Protein AF-A0A1Z9ARA5-F1 (afdb_monomer)

Solvent-accessible surface area (backbone atoms only — not comparable to full-atom values): 10607 Å² total; per-residue (Å²): 137,85,87,75,71,70,72,59,59,61,62,62,62,69,69,66,69,60,85,71,74,52,66,69,61,35,54,53,23,32,56,50,47,25,67,67,42,88,47,67,68,59,21,52,49,42,49,54,54,45,56,59,23,49,56,46,32,50,52,40,58,76,70,60,46,58,68,56,52,36,54,28,47,59,75,30,60,84,46,83,53,63,34,58,22,35,35,51,24,36,43,46,41,20,56,48,50,54,52,25,77,74,37,96,61,37,75,63,60,51,48,69,78,45,51,75,69,28,48,66,49,52,56,75,74,33,58,90,50,70,70,57,27,52,53,43,51,51,50,55,52,49,22,46,51,54,44,50,54,49,53,62,58,44,58,77,69,66,53,64,69,54,54,56,36,45,56,62,60,53,48,101,60,67,65,54,72,58,63,45,77,47,46,47,57,64,53,72,91

Foldseek 3Di:
DDPDDPPVVVVVVLVPPLVDDDLVLLLVLQLVVLVPPPDPVSSVVSVVVVVQLSVQLVVCVVVVVSVQLSLLLVVLVPPPDPSVSSNSSSVSSNVLVVQQVLFPHSVLSVVVSCLVLLLVVQQVVFDPPPVRSVVSSVVQVVLSVVLVVVRVVCRVVVPVLLVVQLVPQCPPDDNSNHRSNCSCVSSPD

Nearest PDB structures (foldseek):
  2jps-assembly1_A  TM=3.067E-01  e=7.510E+00  Saccharomyces cerevisiae

pLDDT: mean 81.52, std 16.08, range [29.03, 96.88]

Secondary structure (DSSP, 8-state):
-----SHHHHHHHSSTTSTT--HHHHHHHHHHHHHT-SSHHHHHHHHHHHHHHHHHHHHHHHTT-HHHHHHHHHHTTT--SHHHHHHHHHHHHHHHHHHHHTSSSHHHHHHHHTHHHHHHHHHHHS-SSHHHHHHHHHHHHHHHHHHHHHHHHHHTTT-HHHHHHHHHHT-SS-GGG--GGGHHHHHT-

Sequence (189 aa):
MKLFSFAALFFLSFLAHAEKIDYSAVKESVIQHCKDEPNDTLRMSCLVDSAFYLKKFESAFGAGEKQLITICANLTSSLIKQKTRMFHLMRCVAEQRVLEDAHPHPKYARIMLRKSEFRPYWVSQCSNDKRKLSDCLKSRESALLSFWQFYVSLTKNNDDNIFRRMDNCFGQGDIRKVDFHYIKACVGY

Mean predicted aligned error: 9.54 Å

Radius of gyration: 19.55 Å; Cα contacts (8 Å, |Δi|>4): 140; chains: 1; bounding box: 61×48×46 Å

Structure (mmCIF, N/CA/C/O backbone):
data_AF-A0A1Z9ARA5-F1
#
_entry.id   AF-A0A1Z9ARA5-F1
#
loop_
_atom_site.group_PDB
_atom_site.id
_atom_site.type_symbol
_atom_site.label_atom_id
_atom_site.label_alt_id
_atom_site.label_comp_id
_atom_site.label_asym_id
_atom_site.label_entity_id
_atom_site.label_seq_id
_atom_site.pdbx_PDB_ins_code
_atom_site.Cartn_x
_atom_site.Cartn_y
_atom_site.Cartn_z
_atom_site.occupancy
_atom_site.B_iso_or_equiv
_atom_site.auth_seq_id
_atom_site.auth_comp_id
_atom_site.auth_asym_id
_atom_site.auth_atom_id
_atom_site.pdbx_PDB_model_num
ATOM 1 N N . MET A 1 1 ? -39.603 17.612 10.791 1.00 33.94 1 MET A N 1
ATOM 2 C CA . MET A 1 1 ? -38.141 17.844 10.720 1.00 33.94 1 MET A CA 1
ATOM 3 C C . MET A 1 1 ? -37.491 16.660 10.020 1.00 33.94 1 MET A C 1
ATOM 5 O O . MET A 1 1 ? -37.540 15.561 10.553 1.00 33.94 1 MET A O 1
ATOM 9 N N . LYS A 1 2 ? -36.968 16.849 8.802 1.00 32.19 2 LYS A N 1
ATOM 10 C CA . LYS A 1 2 ? -36.245 15.809 8.054 1.00 32.19 2 LYS A CA 1
ATOM 11 C C . LYS A 1 2 ? -34.750 15.952 8.356 1.00 32.19 2 LYS A C 1
ATOM 13 O O . LYS A 1 2 ? -34.120 16.889 7.879 1.00 32.19 2 LYS A O 1
ATOM 18 N N . LEU A 1 3 ? -34.203 15.053 9.173 1.00 34.09 3 LEU A N 1
ATOM 19 C CA . LEU A 1 3 ? -32.761 14.914 9.393 1.00 34.09 3 LEU A CA 1
ATOM 20 C C . LEU A 1 3 ? -32.167 14.175 8.186 1.00 34.09 3 LEU A C 1
ATOM 22 O O . LEU A 1 3 ? -32.098 12.950 8.157 1.00 34.09 3 LEU A O 1
ATOM 26 N N . PHE A 1 4 ? -31.809 14.923 7.144 1.00 36.34 4 PHE A N 1
ATOM 27 C CA . PHE A 1 4 ? -31.119 14.372 5.983 1.00 36.34 4 PHE A CA 1
ATOM 28 C C . PHE A 1 4 ? -29.647 14.100 6.317 1.00 36.34 4 PHE A C 1
ATOM 30 O O . PHE A 1 4 ? -28.856 15.015 6.501 1.00 36.34 4 PHE A O 1
ATOM 37 N N . SER A 1 5 ? -29.303 12.815 6.396 1.00 43.16 5 SER A N 1
ATOM 38 C CA . SER A 1 5 ? -28.193 12.182 5.666 1.00 43.16 5 SER A CA 1
ATOM 39 C C . SER A 1 5 ? -26.904 13.004 5.444 1.00 43.16 5 SER A C 1
ATOM 41 O O . SER A 1 5 ? -26.450 13.167 4.315 1.00 43.16 5 SER A O 1
ATOM 43 N N . PHE A 1 6 ? -26.249 13.472 6.509 1.00 36.56 6 PHE A N 1
ATOM 44 C CA . PHE A 1 6 ? -24.891 14.040 6.402 1.00 36.56 6 PHE A CA 1
ATOM 45 C C . PHE A 1 6 ? -23.788 12.971 6.285 1.00 36.56 6 PHE A C 1
ATOM 47 O O . PHE A 1 6 ? -22.685 13.267 5.833 1.00 36.56 6 PHE A O 1
ATOM 54 N N . ALA A 1 7 ? -24.075 11.709 6.624 1.00 38.31 7 ALA A N 1
ATOM 55 C CA . ALA A 1 7 ? -23.090 10.624 6.552 1.00 38.31 7 ALA A CA 1
ATOM 56 C C . ALA A 1 7 ? -22.886 10.065 5.127 1.00 38.31 7 ALA A C 1
ATOM 58 O O . ALA A 1 7 ? -21.820 9.533 4.820 1.00 38.31 7 ALA A O 1
ATOM 59 N N . ALA A 1 8 ? -23.874 10.213 4.235 1.00 33.12 8 ALA A N 1
ATOM 60 C CA . ALA A 1 8 ? -23.794 9.705 2.862 1.00 33.12 8 ALA A CA 1
ATOM 61 C C . ALA A 1 8 ? -22.994 10.624 1.915 1.00 33.12 8 ALA A C 1
ATOM 63 O O . ALA A 1 8 ? -22.429 10.154 0.929 1.00 33.12 8 ALA A O 1
ATOM 64 N N . LEU A 1 9 ? -22.889 11.920 2.230 1.00 30.64 9 LEU A N 1
ATOM 65 C CA . LEU A 1 9 ? -22.179 12.910 1.405 1.00 30.64 9 LEU A CA 1
ATOM 66 C C . LEU A 1 9 ? -20.654 12.853 1.561 1.00 30.64 9 LEU A C 1
ATOM 68 O O . LEU A 1 9 ? -19.931 13.126 0.602 1.00 30.64 9 LEU A O 1
ATOM 72 N N . PHE A 1 10 ? -20.158 12.421 2.724 1.00 39.00 10 PHE A N 1
ATOM 73 C CA . PHE A 1 10 ? -18.735 12.125 2.886 1.00 39.00 10 PHE A CA 1
ATOM 74 C C . PHE A 1 10 ? -18.369 10.858 2.098 1.00 39.00 10 PHE A C 1
ATOM 76 O O . PHE A 1 10 ? -17.385 10.854 1.374 1.00 39.00 10 PHE A O 1
ATOM 83 N N . PHE A 1 11 ? -19.216 9.817 2.118 1.00 34.28 11 PHE A N 1
ATOM 84 C CA . PHE A 1 11 ? -18.940 8.563 1.403 1.00 34.28 11 PHE A CA 1
ATOM 85 C C . PHE A 1 11 ? -18.903 8.692 -0.132 1.00 34.28 11 PHE A C 1
ATOM 87 O O . PHE A 1 11 ? -18.097 8.028 -0.782 1.00 34.28 11 PHE A O 1
ATOM 94 N N . LEU A 1 12 ? -19.725 9.572 -0.711 1.00 29.03 12 LEU A N 1
ATOM 95 C CA . LEU A 1 12 ? -19.809 9.774 -2.166 1.00 29.03 12 LEU A CA 1
ATOM 96 C C . LEU A 1 12 ? -18.717 10.687 -2.745 1.00 29.03 12 LEU A C 1
ATOM 98 O O . LEU A 1 12 ? -18.457 10.634 -3.944 1.00 29.03 12 LEU A O 1
ATOM 102 N N . SER A 1 13 ? -18.024 11.475 -1.919 1.00 31.41 13 SER A N 1
ATOM 103 C CA . SER A 1 13 ? -16.877 12.284 -2.365 1.00 31.41 13 SER A CA 1
ATOM 104 C C . SER A 1 13 ? -15.561 11.484 -2.431 1.00 31.41 13 SER A C 1
ATOM 106 O O . SER A 1 13 ? -14.604 11.920 -3.078 1.00 31.41 13 SER A O 1
ATOM 108 N N . PHE A 1 14 ? -15.523 10.276 -1.852 1.00 42.94 14 PHE A N 1
ATOM 109 C CA . PHE A 1 14 ? -14.341 9.401 -1.866 1.00 42.94 14 PHE A CA 1
ATOM 110 C C . PHE A 1 14 ? -14.150 8.594 -3.157 1.00 42.94 14 PHE A C 1
ATOM 112 O O . PHE A 1 14 ? -13.033 8.164 -3.432 1.00 42.94 14 PHE A O 1
ATOM 119 N N . LEU A 1 15 ? -15.196 8.390 -3.964 1.00 35.62 15 LEU A N 1
ATOM 120 C CA . LEU A 1 15 ? -15.101 7.600 -5.203 1.00 35.62 15 LEU A CA 1
ATOM 121 C C . LEU A 1 15 ? -14.702 8.431 -6.436 1.00 35.62 15 LEU A C 1
ATOM 123 O O . LEU A 1 15 ? -14.214 7.875 -7.413 1.00 35.62 15 LEU A O 1
ATOM 127 N N . ALA A 1 16 ? -14.847 9.758 -6.389 1.00 36.88 16 ALA A N 1
ATOM 128 C CA . ALA A 1 16 ? -14.698 10.623 -7.565 1.00 36.88 16 ALA A CA 1
ATOM 129 C C . ALA A 1 16 ? -13.249 11.051 -7.895 1.00 36.88 16 ALA A C 1
ATOM 131 O O . ALA A 1 16 ? -13.020 11.701 -8.912 1.00 36.88 16 ALA A O 1
ATOM 132 N N . HIS A 1 17 ? -12.256 10.720 -7.061 1.00 46.16 17 HIS A N 1
ATOM 133 C CA . HIS A 1 17 ? -10.884 11.230 -7.232 1.00 46.16 17 HIS A CA 1
ATOM 134 C C . HIS A 1 17 ? -9.962 10.337 -8.077 1.00 46.16 17 HIS A C 1
ATOM 136 O O . HIS A 1 17 ? -8.890 10.788 -8.477 1.00 46.16 17 HIS A O 1
ATOM 142 N N . ALA A 1 18 ? -10.359 9.096 -8.373 1.00 44.81 18 ALA A N 1
ATOM 143 C CA . ALA A 1 18 ? -9.543 8.175 -9.166 1.00 44.81 18 ALA A CA 1
ATOM 144 C C . ALA A 1 18 ? -9.709 8.358 -10.687 1.00 44.81 18 ALA A C 1
ATOM 146 O O . ALA A 1 18 ? -8.813 7.996 -11.444 1.00 44.81 18 ALA A O 1
ATOM 147 N N . GLU A 1 19 ? -10.816 8.951 -11.148 1.00 45.22 19 GLU A N 1
ATOM 148 C CA . GLU A 1 19 ? -11.128 9.097 -12.582 1.00 45.22 19 GLU A CA 1
ATOM 149 C C . GLU A 1 19 ? -10.424 10.272 -13.286 1.00 45.22 19 GLU A C 1
ATOM 151 O O . GLU A 1 19 ? -10.618 10.467 -14.482 1.00 45.22 19 GLU A O 1
ATOM 156 N N . LYS A 1 20 ? -9.575 11.047 -12.596 1.00 60.47 20 LYS A N 1
ATOM 157 C CA . LYS A 1 20 ? -8.869 12.203 -13.191 1.00 60.47 20 LYS A CA 1
ATOM 158 C C . LYS A 1 20 ? -7.372 12.260 -12.879 1.00 60.47 20 LYS A C 1
ATOM 160 O O . LYS A 1 20 ? -6.806 13.344 -12.763 1.00 60.47 20 LYS A O 1
ATOM 165 N N . ILE A 1 21 ? -6.716 11.116 -12.703 1.00 67.00 21 ILE A N 1
ATOM 166 C CA . ILE A 1 21 ? -5.252 11.103 -12.588 1.00 67.00 21 ILE A CA 1
ATOM 167 C C . ILE A 1 21 ? -4.669 11.100 -14.003 1.00 67.00 21 ILE A C 1
ATOM 169 O O . ILE A 1 21 ? -4.709 10.086 -14.692 1.00 67.00 21 ILE A O 1
ATOM 173 N N . ASP A 1 22 ? -4.153 12.251 -14.432 1.00 76.81 22 ASP A N 1
ATOM 174 C CA . ASP A 1 22 ? -3.403 12.397 -15.681 1.00 76.81 22 ASP A CA 1
ATOM 175 C C . ASP A 1 22 ? -1.940 11.982 -15.458 1.00 76.81 22 ASP A C 1
ATOM 177 O O . ASP A 1 22 ? -1.212 12.604 -14.679 1.00 76.81 22 ASP A O 1
ATOM 181 N N . TYR A 1 23 ? -1.510 10.921 -16.143 1.00 79.06 23 TYR A N 1
ATOM 182 C CA . TYR A 1 23 ? -0.146 10.398 -16.062 1.00 79.06 23 TYR A CA 1
ATOM 183 C C . TYR A 1 23 ? 0.918 11.444 -16.430 1.00 79.06 23 TYR A C 1
ATOM 185 O O . TYR A 1 23 ? 1.948 11.531 -15.754 1.00 79.06 23 TYR A O 1
ATOM 193 N N . SER A 1 24 ? 0.669 12.276 -17.445 1.00 81.06 24 SER A N 1
ATOM 194 C CA . SER A 1 24 ? 1.615 13.317 -17.863 1.00 81.06 24 SER A CA 1
ATOM 195 C C . SER A 1 24 ? 1.813 14.345 -16.747 1.00 81.06 24 SER A C 1
ATOM 197 O O . SER A 1 24 ? 2.946 14.666 -16.385 1.00 81.06 24 SER A O 1
ATOM 199 N N . ALA A 1 25 ? 0.717 14.759 -16.105 1.00 81.69 25 ALA A N 1
ATOM 200 C CA . ALA A 1 25 ? 0.754 15.665 -14.961 1.00 81.69 25 ALA A CA 1
ATOM 201 C C . ALA A 1 25 ? 1.470 15.055 -13.741 1.00 81.69 25 ALA A C 1
ATOM 203 O O . ALA A 1 25 ? 2.163 15.771 -13.010 1.00 81.69 25 ALA A O 1
ATOM 204 N N . VAL A 1 26 ? 1.345 13.738 -13.517 1.00 83.50 26 VAL A N 1
ATOM 205 C CA . VAL A 1 26 ? 2.094 13.022 -12.467 1.00 83.50 26 VAL A CA 1
ATOM 206 C C . VAL A 1 26 ? 3.594 13.077 -12.752 1.00 83.50 26 VAL A C 1
ATOM 208 O O . VAL A 1 26 ? 4.364 13.463 -11.871 1.00 83.50 26 VAL A O 1
ATOM 211 N N . LYS A 1 27 ? 4.011 12.754 -13.981 1.00 87.19 27 LYS A N 1
ATOM 212 C CA . LYS A 1 27 ? 5.422 12.758 -14.389 1.00 87.19 27 LYS A CA 1
ATOM 213 C C . LYS A 1 27 ? 6.073 14.129 -14.204 1.00 87.19 27 LYS A C 1
ATOM 215 O O . LYS A 1 27 ? 7.143 14.227 -13.605 1.00 87.19 27 LYS A O 1
ATOM 220 N N . GLU A 1 28 ? 5.423 15.190 -14.672 1.00 88.31 28 GLU A N 1
ATOM 221 C CA . GLU A 1 28 ? 5.934 16.559 -14.532 1.00 88.31 28 GLU A CA 1
ATOM 222 C C . GLU A 1 28 ? 6.016 16.999 -13.066 1.00 88.31 28 GLU A C 1
ATOM 224 O O . GLU A 1 28 ? 7.025 17.563 -12.634 1.00 88.31 28 GLU A O 1
ATOM 229 N N . SER A 1 29 ? 4.986 16.677 -12.279 1.00 88.25 29 SER A N 1
ATOM 230 C CA . SER A 1 29 ? 4.918 16.988 -10.849 1.00 88.25 29 SER A CA 1
ATOM 231 C C . SER A 1 29 ? 6.035 16.321 -10.044 1.00 88.25 29 SER A C 1
ATOM 233 O O . SER A 1 29 ? 6.602 16.946 -9.149 1.00 88.25 29 SER A O 1
ATOM 235 N N . VAL A 1 30 ? 6.366 15.070 -10.372 1.00 89.50 30 VAL A N 1
ATOM 236 C CA . VAL A 1 30 ? 7.452 14.298 -9.750 1.00 89.50 30 VAL A CA 1
ATOM 237 C C . VAL A 1 30 ? 8.811 14.924 -10.055 1.00 89.50 30 VAL A C 1
ATOM 239 O O . VAL A 1 30 ? 9.600 15.164 -9.142 1.00 89.50 30 VAL A O 1
ATOM 242 N N . ILE A 1 31 ? 9.067 15.248 -11.326 1.00 90.31 31 ILE A N 1
ATOM 243 C CA . ILE A 1 31 ? 10.327 15.878 -11.739 1.00 90.31 31 ILE A CA 1
ATOM 244 C C . ILE A 1 31 ? 10.495 17.229 -11.044 1.00 90.31 31 ILE A C 1
ATOM 246 O O . ILE A 1 31 ? 11.580 17.526 -10.545 1.00 90.31 31 ILE A O 1
ATOM 250 N N . GLN A 1 32 ? 9.434 18.040 -10.985 1.00 91.19 32 GLN A N 1
ATOM 251 C CA . GLN A 1 32 ? 9.493 19.317 -10.278 1.00 91.19 32 GLN A CA 1
ATOM 252 C C . GLN A 1 32 ? 9.723 19.144 -8.780 1.00 91.19 32 GLN A C 1
ATOM 254 O O . GLN A 1 32 ? 10.583 19.821 -8.229 1.00 91.19 32 GLN A O 1
ATOM 259 N N . HIS A 1 33 ? 9.035 18.193 -8.141 1.00 93.06 33 HIS A N 1
ATOM 260 C CA . HIS A 1 33 ? 9.242 17.905 -6.724 1.00 93.06 33 HIS A CA 1
ATOM 261 C C . HIS A 1 33 ? 10.709 17.598 -6.405 1.00 93.06 33 HIS A C 1
ATOM 263 O O . HIS A 1 33 ? 11.245 18.158 -5.453 1.00 93.06 33 HIS A O 1
ATOM 269 N N . CYS A 1 34 ? 11.370 16.768 -7.217 1.00 92.62 34 CYS A N 1
ATOM 270 C CA . CYS A 1 34 ? 12.789 16.492 -7.025 1.00 92.62 34 CYS A CA 1
ATOM 271 C C . CYS A 1 34 ? 13.660 17.723 -7.293 1.00 92.62 34 CYS A C 1
ATOM 273 O O . CYS A 1 34 ? 14.611 17.953 -6.559 1.00 92.62 34 CYS A O 1
ATOM 275 N N . LYS A 1 35 ? 13.349 18.541 -8.308 1.00 93.00 35 LYS A N 1
ATOM 276 C CA . LYS A 1 35 ? 14.113 19.767 -8.606 1.00 93.00 35 LYS A CA 1
ATOM 277 C C . LYS A 1 35 ? 14.068 20.800 -7.480 1.00 93.00 35 LYS A C 1
ATOM 279 O O . LYS A 1 35 ? 15.030 21.548 -7.334 1.00 93.00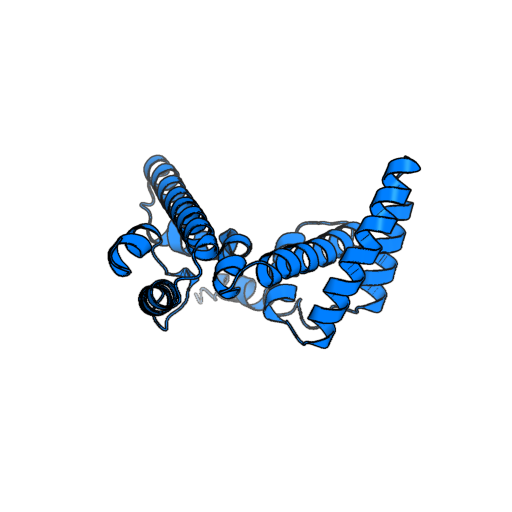 35 LYS A O 1
ATOM 284 N N . ASP A 1 36 ? 12.997 20.826 -6.690 1.00 93.56 36 ASP A N 1
ATOM 285 C CA . ASP A 1 36 ? 12.888 21.710 -5.525 1.00 93.56 36 ASP A CA 1
ATOM 286 C C . ASP A 1 36 ? 13.809 21.316 -4.362 1.00 93.56 36 ASP A C 1
ATOM 288 O O . ASP A 1 36 ? 13.960 22.101 -3.427 1.00 93.56 36 ASP A O 1
ATOM 292 N N . GLU A 1 37 ? 14.386 20.110 -4.378 1.00 93.12 37 GLU A N 1
ATOM 293 C CA . GLU A 1 37 ? 15.302 19.656 -3.334 1.00 93.12 37 GLU A CA 1
ATOM 294 C C . GLU A 1 37 ? 16.574 20.518 -3.364 1.00 93.12 37 GLU A C 1
ATOM 296 O O . GLU A 1 37 ? 17.281 20.503 -4.377 1.00 93.12 37 GLU A O 1
ATOM 301 N N . PRO A 1 38 ? 16.879 21.297 -2.308 1.00 91.12 38 PRO A N 1
ATOM 302 C CA . PRO A 1 38 ? 18.020 22.211 -2.303 1.00 91.12 38 PRO A CA 1
ATOM 303 C C . PRO A 1 38 ? 19.371 21.492 -2.327 1.00 91.12 38 PRO A C 1
ATOM 305 O O . PRO A 1 38 ? 20.344 22.063 -2.816 1.00 91.12 38 PRO A O 1
ATOM 308 N N . ASN A 1 39 ? 19.453 20.263 -1.815 1.00 96.88 39 ASN A N 1
ATOM 309 C CA . ASN A 1 39 ? 20.693 19.499 -1.797 1.00 96.88 39 ASN A CA 1
ATOM 310 C C . ASN A 1 39 ? 20.883 18.716 -3.107 1.00 96.88 39 ASN A C 1
ATOM 312 O O . ASN A 1 39 ? 20.067 17.864 -3.446 1.00 96.88 39 ASN A O 1
ATOM 316 N N . ASP A 1 40 ? 21.988 18.945 -3.822 1.00 93.19 40 ASP A N 1
ATOM 317 C CA . ASP A 1 40 ? 22.219 18.316 -5.132 1.00 93.19 40 ASP A CA 1
ATOM 318 C C . ASP A 1 40 ? 22.297 16.780 -5.072 1.00 93.19 40 ASP A C 1
ATOM 320 O O . ASP A 1 40 ? 21.771 16.101 -5.955 1.00 93.19 40 ASP A O 1
ATOM 324 N N . THR A 1 41 ? 22.881 16.209 -4.015 1.00 94.00 41 THR A N 1
ATOM 325 C CA . THR A 1 41 ? 22.939 14.751 -3.825 1.00 94.00 41 THR A CA 1
ATOM 326 C C . THR A 1 41 ? 21.543 14.168 -3.609 1.00 94.00 41 THR A C 1
ATOM 328 O O . THR A 1 41 ? 21.182 13.175 -4.243 1.00 94.00 41 THR A O 1
ATOM 331 N N . LEU A 1 42 ? 20.729 14.796 -2.754 1.00 93.25 42 LEU A N 1
ATOM 332 C CA . LEU A 1 42 ? 19.350 14.361 -2.507 1.00 93.25 42 LEU A CA 1
ATOM 333 C C . LEU A 1 42 ? 18.464 14.564 -3.739 1.00 93.25 42 LEU A C 1
ATOM 335 O O . LEU A 1 42 ? 17.653 13.695 -4.055 1.00 93.25 42 LEU A O 1
ATOM 339 N N . ARG A 1 43 ? 18.662 15.655 -4.485 1.00 95.94 43 ARG A N 1
ATOM 340 C CA . ARG A 1 43 ? 17.991 15.915 -5.763 1.00 95.94 43 ARG A CA 1
ATOM 341 C C . ARG A 1 43 ? 18.283 14.805 -6.766 1.00 95.94 43 ARG A C 1
ATOM 343 O O . ARG A 1 43 ? 17.352 14.267 -7.366 1.00 95.94 43 ARG A O 1
ATOM 350 N N . MET A 1 44 ? 19.554 14.439 -6.933 1.00 93.00 44 MET A N 1
ATOM 351 C CA . MET A 1 44 ? 19.954 13.357 -7.834 1.00 93.00 44 MET A CA 1
ATOM 352 C C . MET A 1 44 ? 19.382 12.008 -7.391 1.00 93.00 44 MET A C 1
ATOM 354 O O . MET A 1 44 ? 18.819 11.301 -8.224 1.00 93.00 44 MET A O 1
ATOM 358 N N . SER A 1 45 ? 19.438 11.684 -6.094 1.00 93.06 45 SER A N 1
ATOM 359 C CA . SER A 1 45 ? 18.806 10.472 -5.552 1.00 93.06 45 SER A CA 1
ATOM 360 C C . SER A 1 45 ? 17.303 10.451 -5.837 1.00 93.06 45 SER A C 1
ATOM 362 O O . SER A 1 45 ? 16.792 9.470 -6.366 1.00 93.06 45 SER A O 1
ATOM 364 N N . CYS A 1 46 ? 16.603 11.562 -5.586 1.00 93.69 46 CYS A N 1
ATOM 365 C CA . CYS A 1 46 ? 15.172 11.692 -5.853 1.00 93.69 46 CYS A CA 1
ATOM 366 C C . CYS A 1 46 ? 14.843 11.451 -7.329 1.00 93.69 46 CYS A C 1
ATOM 368 O O . CYS A 1 46 ? 13.886 10.738 -7.631 1.00 93.69 46 CYS A O 1
ATOM 370 N N . LEU A 1 47 ? 15.623 12.016 -8.257 1.00 93.06 47 LEU A N 1
ATOM 371 C CA . LEU A 1 47 ? 15.416 11.829 -9.696 1.00 93.06 47 LEU A CA 1
ATOM 372 C C . LEU A 1 47 ? 15.640 10.372 -10.125 1.00 93.06 47 LEU A C 1
ATOM 374 O O . LEU A 1 47 ? 14.848 9.847 -10.910 1.00 93.06 47 LEU A O 1
ATOM 378 N N . VAL A 1 48 ? 16.678 9.716 -9.598 1.00 92.12 48 VAL A N 1
ATOM 379 C CA . VAL A 1 48 ? 16.974 8.301 -9.876 1.00 92.12 48 VAL A CA 1
ATOM 380 C C . VAL A 1 48 ? 15.862 7.397 -9.339 1.00 92.12 48 VAL A C 1
ATOM 382 O O . VAL A 1 48 ? 15.306 6.599 -10.097 1.00 92.12 48 VAL A O 1
ATOM 385 N N . ASP A 1 49 ? 15.467 7.574 -8.078 1.00 90.81 49 ASP A N 1
ATOM 386 C CA . ASP A 1 49 ? 14.385 6.803 -7.455 1.00 90.81 49 ASP A CA 1
ATOM 387 C C . ASP A 1 49 ? 13.056 7.028 -8.188 1.00 90.81 49 ASP A C 1
ATOM 389 O O . ASP A 1 49 ? 12.305 6.092 -8.473 1.00 90.81 49 ASP A O 1
ATOM 393 N N . SER A 1 50 ? 12.785 8.276 -8.579 1.00 91.88 50 SER A N 1
ATOM 394 C CA . SER A 1 50 ? 11.589 8.637 -9.340 1.00 91.88 50 SER A CA 1
ATOM 395 C C . SER A 1 50 ? 11.538 7.973 -10.707 1.00 91.88 50 SER A C 1
ATOM 397 O O . SER A 1 50 ? 10.457 7.589 -11.137 1.00 91.88 50 SER A O 1
ATOM 399 N N . ALA A 1 51 ? 12.667 7.799 -11.398 1.00 90.94 51 ALA A N 1
ATOM 400 C CA . ALA A 1 51 ? 12.688 7.099 -12.681 1.00 90.94 51 ALA A CA 1
ATOM 401 C C . ALA A 1 51 ? 12.251 5.631 -12.529 1.00 90.94 51 ALA A C 1
ATOM 403 O O . ALA A 1 51 ? 11.469 5.125 -13.340 1.00 90.94 51 ALA A O 1
ATOM 404 N N . PHE A 1 52 ? 12.697 4.967 -11.458 1.00 91.12 52 PHE A N 1
ATOM 405 C CA . PHE A 1 52 ? 12.240 3.620 -11.115 1.00 91.12 52 PHE A CA 1
ATOM 406 C C . PHE A 1 52 ? 10.740 3.598 -10.777 1.00 91.12 52 PHE A C 1
ATOM 408 O O . PHE A 1 52 ? 9.990 2.787 -11.332 1.00 91.12 52 PHE A O 1
ATOM 415 N N . TYR A 1 53 ? 10.280 4.512 -9.917 1.00 91.81 53 TYR A N 1
ATOM 416 C CA . TYR A 1 53 ? 8.875 4.578 -9.510 1.00 91.81 53 TYR A CA 1
ATOM 417 C C . TYR A 1 53 ? 7.931 4.931 -10.665 1.00 91.81 53 TYR A C 1
ATOM 419 O O . TYR A 1 53 ? 6.867 4.323 -10.777 1.00 91.81 53 TYR A O 1
ATOM 427 N N . LEU A 1 54 ? 8.325 5.844 -11.559 1.00 91.44 54 LEU A N 1
ATOM 428 C CA . LEU A 1 54 ? 7.538 6.237 -12.731 1.00 91.44 54 LEU A CA 1
ATOM 429 C C . LEU A 1 54 ? 7.254 5.043 -13.635 1.00 91.44 54 LEU A C 1
ATOM 431 O O . LEU A 1 54 ? 6.107 4.838 -14.017 1.00 91.44 54 LEU A O 1
ATOM 435 N N . LYS A 1 55 ? 8.262 4.208 -13.913 1.00 90.88 55 LYS A N 1
ATOM 436 C CA . LYS A 1 55 ? 8.091 3.012 -14.749 1.00 90.88 55 LYS A CA 1
ATOM 437 C C . LYS A 1 55 ? 7.079 2.029 -14.149 1.00 90.88 55 LYS A C 1
ATOM 439 O O . LYS A 1 55 ? 6.255 1.457 -14.862 1.00 90.88 55 LYS A O 1
ATOM 444 N N . LYS A 1 56 ? 7.125 1.820 -12.829 1.00 90.81 56 LYS A N 1
ATOM 445 C CA . LYS A 1 56 ? 6.168 0.950 -12.123 1.00 90.81 56 LYS A CA 1
ATOM 446 C C . LYS A 1 56 ? 4.765 1.564 -12.080 1.00 90.81 56 LYS A C 1
ATOM 448 O O . LYS A 1 56 ? 3.788 0.845 -12.278 1.00 90.81 56 LYS A O 1
ATOM 453 N N . PHE A 1 57 ? 4.665 2.876 -11.871 1.00 90.62 57 PHE A N 1
ATOM 454 C CA . PHE A 1 57 ? 3.397 3.604 -11.895 1.00 90.62 57 PHE A CA 1
ATOM 455 C C . PHE A 1 57 ? 2.739 3.557 -13.278 1.00 90.62 57 PHE A C 1
ATOM 457 O O . PHE A 1 57 ? 1.560 3.236 -13.375 1.00 90.62 57 PHE A O 1
ATOM 464 N N . GLU A 1 58 ? 3.504 3.803 -14.343 1.00 90.00 58 GLU A N 1
ATOM 465 C CA . GLU A 1 58 ? 3.053 3.714 -15.736 1.00 90.00 58 GLU A CA 1
ATOM 466 C C . GLU A 1 58 ? 2.510 2.322 -16.063 1.00 90.00 58 GLU A C 1
ATOM 468 O O . GLU A 1 58 ? 1.421 2.194 -16.616 1.00 90.00 58 GLU A O 1
ATOM 473 N N . SER A 1 59 ? 3.225 1.272 -15.647 1.00 89.69 59 SER A N 1
ATOM 474 C CA . SER A 1 59 ? 2.770 -0.107 -15.824 1.00 89.69 59 SER A CA 1
ATOM 475 C C . SER A 1 59 ? 1.445 -0.381 -15.103 1.00 89.69 59 SER A C 1
ATOM 477 O O . SER A 1 59 ? 0.551 -0.981 -15.697 1.00 89.69 59 SER A O 1
ATOM 479 N N . ALA A 1 60 ? 1.289 0.070 -13.854 1.00 87.19 60 ALA A N 1
ATOM 480 C CA . ALA A 1 60 ? 0.041 -0.095 -13.104 1.00 87.19 60 ALA A CA 1
ATOM 481 C C . ALA A 1 60 ? -1.115 0.717 -13.716 1.00 87.19 60 ALA A C 1
ATOM 483 O O . ALA A 1 60 ? -2.249 0.239 -13.782 1.00 87.19 60 ALA A O 1
ATOM 484 N N . PHE A 1 61 ? -0.824 1.927 -14.199 1.00 86.44 61 PHE A N 1
ATOM 485 C CA . PHE A 1 61 ? -1.789 2.790 -14.872 1.00 86.44 61 PHE A CA 1
ATOM 486 C C . PHE A 1 61 ? -2.270 2.170 -16.190 1.00 86.44 61 PHE A C 1
ATOM 488 O O . PHE A 1 61 ? -3.474 2.035 -16.395 1.00 86.44 61 PHE A O 1
ATOM 495 N N . GLY A 1 62 ? -1.343 1.714 -17.040 1.00 85.25 62 GLY A N 1
ATOM 496 C CA . GLY A 1 62 ? -1.648 1.051 -18.311 1.00 85.25 62 GLY A CA 1
ATOM 497 C C . GLY A 1 62 ? -2.382 -0.284 -18.146 1.00 85.25 62 GLY A C 1
ATOM 498 O O . GLY A 1 62 ? -3.235 -0.615 -18.963 1.00 85.25 62 GLY A O 1
ATOM 499 N N . ALA A 1 63 ? -2.117 -1.016 -17.059 1.00 86.00 63 ALA A N 1
ATOM 500 C CA . ALA A 1 63 ? -2.851 -2.233 -16.701 1.00 86.00 63 ALA A CA 1
ATOM 501 C C . ALA A 1 63 ? -4.257 -1.963 -16.124 1.00 86.00 63 ALA A C 1
ATOM 503 O O . ALA A 1 63 ? -5.010 -2.903 -15.876 1.00 86.00 63 ALA A O 1
ATOM 504 N N . GLY A 1 64 ? -4.624 -0.698 -15.886 1.00 82.00 64 GLY A N 1
ATOM 505 C CA . GLY A 1 64 ? -5.931 -0.338 -15.342 1.00 82.00 64 GLY A CA 1
ATOM 506 C C . GLY A 1 64 ? -6.120 -0.714 -13.868 1.00 82.00 64 GLY A C 1
ATOM 507 O O . GLY A 1 64 ? -7.247 -0.993 -13.459 1.00 82.00 64 GLY A O 1
ATOM 508 N N . GLU A 1 65 ? -5.058 -0.697 -13.050 1.00 85.00 65 GLU A N 1
ATOM 509 C CA . GLU A 1 65 ? -5.080 -1.003 -11.603 1.00 85.00 65 GLU A CA 1
ATOM 510 C C . GLU A 1 65 ? -5.775 0.101 -10.773 1.00 85.00 65 GLU A C 1
ATOM 512 O O . GLU A 1 65 ? -5.211 0.691 -9.844 1.00 85.00 65 GLU A O 1
ATOM 517 N N . LYS A 1 66 ? -7.045 0.389 -11.094 1.00 83.56 66 LYS A N 1
ATOM 518 C CA . LYS A 1 66 ? -7.843 1.472 -10.497 1.00 83.56 66 LYS A CA 1
ATOM 519 C C . LYS A 1 66 ? -7.886 1.384 -8.976 1.00 83.56 66 LYS A C 1
ATOM 521 O O . LYS A 1 66 ? -7.802 2.409 -8.306 1.00 83.56 66 LYS A O 1
ATOM 526 N N . GLN A 1 67 ? -7.990 0.177 -8.417 1.00 82.88 67 GLN A N 1
ATOM 527 C CA . GLN A 1 67 ? -8.073 -0.014 -6.969 1.00 82.88 67 GLN A CA 1
ATOM 528 C C . GLN A 1 67 ? -6.791 0.435 -6.256 1.00 82.88 67 GLN A C 1
ATOM 530 O O . GLN A 1 67 ? -6.872 1.203 -5.300 1.00 82.88 67 GLN A O 1
ATOM 535 N N . LEU A 1 68 ? -5.620 -0.004 -6.729 1.00 86.38 68 LEU A N 1
ATOM 536 C CA . LEU A 1 68 ? -4.331 0.355 -6.136 1.00 86.38 68 LEU A CA 1
ATOM 537 C C . LEU A 1 68 ? -4.091 1.867 -6.209 1.00 86.38 68 LEU A C 1
ATOM 539 O O . LEU A 1 68 ? -3.766 2.502 -5.205 1.00 86.38 68 LEU A O 1
ATOM 543 N N . ILE A 1 69 ? -4.328 2.451 -7.384 1.00 88.31 69 ILE A N 1
ATOM 544 C CA . ILE A 1 69 ? -4.178 3.891 -7.604 1.00 88.31 69 ILE A CA 1
ATOM 545 C C . ILE A 1 69 ? -5.125 4.678 -6.686 1.00 88.31 69 ILE A C 1
ATOM 547 O O . ILE A 1 69 ? -4.704 5.654 -6.069 1.00 88.31 69 ILE A O 1
ATOM 551 N N . THR A 1 70 ? -6.373 4.227 -6.524 1.00 86.00 70 THR A N 1
ATOM 552 C CA . THR A 1 70 ? -7.356 4.860 -5.625 1.00 86.00 70 THR A CA 1
ATOM 553 C C . THR A 1 70 ? -6.907 4.811 -4.167 1.00 86.00 70 THR A C 1
ATOM 555 O O . THR A 1 70 ? -6.954 5.828 -3.475 1.00 86.00 70 THR A O 1
ATOM 558 N N . ILE A 1 71 ? -6.439 3.651 -3.693 1.00 84.19 71 ILE A N 1
ATOM 559 C CA . ILE A 1 71 ? -5.937 3.489 -2.320 1.00 84.19 71 ILE A CA 1
ATOM 560 C C . ILE A 1 71 ? -4.784 4.470 -2.072 1.00 84.19 71 ILE A C 1
ATOM 562 O O . ILE A 1 71 ? -4.828 5.247 -1.117 1.00 84.19 71 ILE A O 1
ATOM 566 N N . CYS A 1 72 ? -3.794 4.507 -2.965 1.00 88.88 72 CYS A N 1
ATOM 567 C CA . CYS A 1 72 ? -2.656 5.416 -2.840 1.00 88.88 72 CYS A CA 1
ATOM 568 C C . CYS A 1 72 ? -3.046 6.901 -2.971 1.00 88.88 72 CYS A C 1
ATOM 570 O O . CYS A 1 72 ? -2.498 7.751 -2.264 1.00 88.88 72 CYS A O 1
ATOM 572 N N . ALA A 1 73 ? -4.025 7.241 -3.813 1.00 88.31 73 ALA A N 1
ATOM 573 C CA . ALA A 1 73 ? -4.533 8.609 -3.944 1.00 88.31 73 ALA A CA 1
ATOM 574 C C . ALA A 1 73 ? -5.237 9.085 -2.668 1.00 88.31 73 ALA A C 1
ATOM 576 O O . ALA A 1 73 ? -5.110 10.253 -2.290 1.00 88.31 73 ALA A O 1
ATOM 577 N N . ASN A 1 74 ? -5.927 8.176 -1.978 1.00 84.38 74 ASN A N 1
ATOM 578 C CA . ASN A 1 74 ? -6.562 8.455 -0.695 1.00 84.38 74 ASN A CA 1
ATOM 579 C C . ASN A 1 74 ? -5.530 8.630 0.423 1.00 84.38 74 ASN A C 1
ATOM 581 O O . ASN A 1 74 ? -5.621 9.598 1.177 1.00 84.38 74 ASN A O 1
ATOM 585 N N . LEU A 1 75 ? -4.518 7.758 0.496 1.00 85.06 75 LEU A N 1
ATOM 586 C CA . LEU A 1 75 ? -3.435 7.856 1.488 1.00 85.06 75 LEU A CA 1
ATOM 587 C C . LEU A 1 75 ? -2.635 9.162 1.374 1.00 85.06 75 LEU A C 1
ATOM 589 O O . LEU A 1 75 ? -2.113 9.657 2.368 1.00 85.06 75 LEU A O 1
ATOM 593 N N . THR A 1 76 ? -2.570 9.737 0.175 1.00 88.25 76 THR A N 1
ATOM 594 C CA . THR A 1 76 ? -1.817 10.968 -0.114 1.00 88.25 76 THR A CA 1
ATOM 595 C C . THR A 1 76 ? -2.693 12.218 -0.188 1.00 88.25 76 THR A C 1
ATOM 597 O O . THR A 1 76 ? -2.182 13.319 -0.380 1.00 88.25 76 THR A O 1
ATOM 600 N N . SER A 1 77 ? -4.010 12.080 -0.008 1.00 85.56 77 SER A N 1
ATOM 601 C CA . SER A 1 77 ? -4.982 13.175 -0.146 1.00 85.56 77 SER A CA 1
ATOM 602 C C . SER A 1 77 ? -4.767 14.341 0.825 1.00 85.56 77 SER A C 1
ATOM 604 O O . SER A 1 77 ? -5.111 15.471 0.490 1.00 85.56 77 SER A O 1
ATOM 606 N N . SER A 1 78 ? -4.165 14.095 1.993 1.00 84.62 78 SER A N 1
ATOM 607 C CA . SER A 1 78 ? -3.863 15.123 2.998 1.00 84.62 78 SER A CA 1
ATOM 608 C C . SER A 1 78 ? -2.695 16.038 2.613 1.00 84.62 78 SER A C 1
ATOM 610 O O . SER A 1 78 ? -2.480 17.068 3.254 1.00 84.62 78 SER A O 1
ATOM 612 N N . LEU A 1 79 ? -1.929 15.689 1.574 1.00 86.19 79 LEU A N 1
ATOM 613 C CA . LEU A 1 79 ? -0.788 16.472 1.115 1.00 86.19 79 LEU A CA 1
ATOM 614 C C . LEU A 1 79 ? -1.265 17.665 0.277 1.00 86.19 79 LEU A C 1
ATOM 616 O O . LEU A 1 79 ? -1.736 17.512 -0.849 1.00 86.19 79 LEU A O 1
ATOM 620 N N . ILE A 1 80 ? -1.098 18.867 0.834 1.00 84.38 80 ILE A N 1
ATOM 621 C CA . ILE A 1 80 ? -1.602 20.128 0.264 1.00 84.38 80 ILE A CA 1
ATOM 622 C C . ILE A 1 80 ? -0.907 20.480 -1.059 1.00 84.38 80 ILE A C 1
ATOM 624 O O . ILE A 1 80 ? -1.547 20.907 -2.018 1.00 84.38 80 ILE A O 1
ATOM 628 N N . LYS A 1 81 ? 0.420 20.316 -1.130 1.00 86.81 81 LYS A N 1
ATOM 629 C CA . LYS A 1 81 ? 1.194 20.652 -2.331 1.00 86.81 81 LYS A CA 1
ATOM 630 C C . LYS A 1 81 ? 0.992 19.571 -3.390 1.00 86.81 81 LYS A C 1
ATOM 632 O O . LYS A 1 81 ? 1.443 18.444 -3.200 1.00 86.81 81 LYS A O 1
ATOM 637 N N . GLN A 1 82 ? 0.396 19.935 -4.528 1.00 83.69 82 GLN A N 1
ATOM 638 C CA . GLN A 1 82 ? 0.100 19.003 -5.624 1.00 83.69 82 GLN A CA 1
ATOM 639 C C . GLN A 1 82 ? 1.332 18.204 -6.073 1.00 83.69 82 GLN A C 1
ATOM 641 O O . GLN A 1 82 ? 1.249 16.986 -6.183 1.00 83.69 82 GLN A O 1
ATOM 646 N N . LYS A 1 83 ? 2.491 18.855 -6.241 1.00 87.69 83 LYS A N 1
ATOM 647 C CA . LYS A 1 83 ? 3.742 18.181 -6.630 1.00 87.69 83 LYS A CA 1
ATOM 648 C C . LYS A 1 83 ? 4.180 17.094 -5.644 1.00 87.69 83 LYS A C 1
ATOM 650 O O . LYS A 1 83 ? 4.455 15.965 -6.037 1.00 87.69 83 LYS A O 1
ATOM 655 N N . THR A 1 84 ? 4.132 17.408 -4.351 1.00 87.75 84 THR A N 1
ATOM 656 C CA . THR A 1 84 ? 4.421 16.467 -3.263 1.00 87.75 84 THR A CA 1
ATOM 657 C C . THR A 1 84 ? 3.396 15.335 -3.241 1.00 87.75 84 THR A C 1
ATOM 659 O O . THR A 1 84 ? 3.766 14.167 -3.174 1.00 87.75 84 THR A O 1
ATOM 662 N N . ARG A 1 85 ? 2.104 15.657 -3.373 1.00 89.50 85 ARG A N 1
ATOM 663 C CA . ARG A 1 85 ? 1.032 14.659 -3.444 1.00 89.50 85 ARG A CA 1
ATOM 664 C C . ARG A 1 85 ? 1.251 13.661 -4.583 1.00 89.50 85 ARG A C 1
ATOM 666 O O . ARG A 1 85 ? 1.159 12.462 -4.345 1.00 89.50 85 ARG A O 1
ATOM 673 N N . MET A 1 86 ? 1.564 14.138 -5.788 1.00 90.81 86 MET A N 1
ATOM 674 C CA . MET A 1 86 ? 1.795 13.275 -6.953 1.00 90.81 86 MET A CA 1
ATOM 675 C C . MET A 1 86 ? 3.049 12.412 -6.799 1.00 90.81 86 MET A C 1
ATOM 677 O O . MET A 1 86 ? 3.012 11.230 -7.136 1.00 90.81 86 MET A O 1
ATOM 681 N N . PHE A 1 87 ? 4.121 12.955 -6.215 1.00 91.12 87 PHE A N 1
ATOM 682 C CA . PHE A 1 87 ? 5.310 12.172 -5.879 1.00 91.12 87 PHE A CA 1
ATOM 683 C C . PHE A 1 87 ? 4.997 11.018 -4.921 1.00 91.12 87 PHE A C 1
ATOM 685 O O . PHE A 1 87 ? 5.321 9.86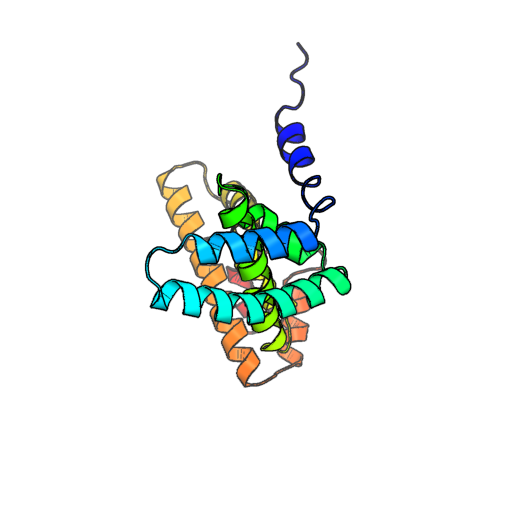6 -5.211 1.00 91.12 87 PHE A O 1
ATOM 692 N N . HIS A 1 88 ? 4.305 11.295 -3.814 1.00 91.12 88 HIS A N 1
ATOM 693 C CA . HIS A 1 88 ? 3.945 10.254 -2.852 1.00 91.12 88 HIS A CA 1
ATOM 694 C C . HIS A 1 88 ? 2.914 9.261 -3.405 1.00 91.12 88 HIS A C 1
ATOM 696 O O . HIS A 1 88 ? 2.965 8.085 -3.052 1.00 91.12 88 HIS A O 1
ATOM 702 N N . LEU A 1 89 ? 2.005 9.698 -4.286 1.00 92.38 89 LEU A N 1
ATOM 703 C CA . LEU A 1 89 ? 1.069 8.813 -4.985 1.00 92.38 89 LEU A CA 1
ATOM 704 C C . LEU A 1 89 ? 1.834 7.801 -5.842 1.00 92.38 89 LEU A C 1
ATOM 706 O O . LEU A 1 89 ? 1.628 6.596 -5.701 1.00 92.38 89 LEU A O 1
ATOM 710 N N . MET A 1 90 ? 2.731 8.294 -6.700 1.00 94.06 90 MET A N 1
ATOM 711 C CA . MET A 1 90 ? 3.560 7.466 -7.573 1.00 94.06 90 MET A CA 1
ATOM 712 C C . MET A 1 90 ? 4.400 6.481 -6.759 1.00 94.06 90 MET A C 1
ATOM 714 O O . MET A 1 90 ? 4.391 5.281 -7.037 1.00 94.06 90 MET A O 1
ATOM 718 N N . ARG A 1 91 ? 5.085 6.983 -5.726 1.00 93.12 91 ARG A N 1
ATOM 719 C CA . ARG A 1 91 ? 5.904 6.170 -4.828 1.00 93.12 91 ARG A CA 1
ATOM 720 C C . ARG A 1 91 ? 5.084 5.069 -4.150 1.00 93.12 91 ARG A C 1
ATOM 722 O O . ARG A 1 91 ? 5.500 3.919 -4.190 1.00 93.12 91 ARG A O 1
ATOM 729 N N . CYS A 1 92 ? 3.906 5.390 -3.609 1.00 92.25 92 CYS A N 1
ATOM 730 C CA . CYS A 1 92 ? 3.015 4.410 -2.976 1.00 92.25 92 CYS A CA 1
ATOM 731 C C . CYS A 1 92 ? 2.642 3.266 -3.928 1.00 92.25 92 CYS A C 1
ATOM 733 O O . CYS A 1 92 ? 2.761 2.097 -3.570 1.00 92.25 92 CYS A O 1
ATOM 735 N N . VAL A 1 93 ? 2.233 3.590 -5.160 1.00 92.88 93 VAL A N 1
ATOM 736 C CA . VAL A 1 93 ? 1.872 2.574 -6.161 1.00 92.88 93 VAL A CA 1
ATOM 737 C C . VAL A 1 93 ? 3.082 1.713 -6.516 1.00 92.88 93 VAL A C 1
ATOM 739 O O . VAL A 1 93 ? 2.961 0.493 -6.599 1.00 92.88 93 VAL A O 1
ATOM 742 N N . ALA A 1 94 ? 4.250 2.326 -6.713 1.00 92.38 94 ALA A N 1
ATOM 743 C CA . ALA A 1 94 ? 5.456 1.611 -7.103 1.00 92.38 94 ALA A CA 1
ATOM 744 C C . ALA A 1 94 ? 5.988 0.692 -5.993 1.00 92.38 94 ALA A C 1
ATOM 746 O O . ALA A 1 94 ? 6.249 -0.481 -6.258 1.00 92.38 94 ALA A O 1
ATOM 747 N N . GLU A 1 95 ? 6.101 1.189 -4.759 1.00 90.94 95 GLU A N 1
ATOM 748 C CA . GLU A 1 95 ? 6.508 0.392 -3.594 1.00 90.94 95 GLU A CA 1
ATOM 749 C C . GLU A 1 95 ? 5.550 -0.782 -3.377 1.00 90.94 95 GLU A C 1
ATOM 751 O O . GLU A 1 95 ? 5.985 -1.910 -3.144 1.00 90.94 95 GLU A O 1
ATOM 756 N N . GLN A 1 96 ? 4.248 -0.551 -3.547 1.00 91.12 96 GLN A N 1
ATOM 757 C CA . GLN A 1 96 ? 3.266 -1.615 -3.431 1.00 91.12 96 GLN A CA 1
ATOM 758 C C . GLN A 1 96 ? 3.376 -2.652 -4.545 1.00 91.12 96 GLN A C 1
ATOM 760 O O . GLN A 1 96 ? 3.276 -3.845 -4.276 1.00 91.12 96 GLN A O 1
ATOM 765 N N . ARG A 1 97 ? 3.594 -2.225 -5.792 1.00 89.69 97 ARG A N 1
ATOM 766 C CA . ARG A 1 97 ? 3.836 -3.151 -6.904 1.00 89.69 97 ARG A CA 1
ATOM 767 C C . ARG A 1 97 ? 5.074 -4.001 -6.655 1.00 89.69 97 ARG A C 1
ATOM 769 O O . ARG A 1 97 ? 5.024 -5.194 -6.905 1.00 89.69 97 ARG A O 1
ATOM 776 N N . VAL A 1 98 ? 6.153 -3.420 -6.130 1.00 88.12 98 VAL A N 1
ATOM 777 C CA . VAL A 1 98 ? 7.356 -4.176 -5.743 1.00 88.12 98 VAL A CA 1
ATOM 778 C C . VAL A 1 98 ? 7.033 -5.192 -4.651 1.00 88.12 98 VAL A C 1
ATOM 780 O O . VAL A 1 98 ? 7.460 -6.341 -4.746 1.00 88.12 98 VAL A O 1
ATOM 783 N N . LEU A 1 99 ? 6.251 -4.796 -3.643 1.00 86.31 99 LEU A N 1
ATOM 784 C CA . LEU A 1 99 ? 5.813 -5.709 -2.595 1.00 86.31 99 LEU A CA 1
ATOM 785 C C . LEU A 1 99 ? 4.982 -6.859 -3.179 1.00 86.31 99 LEU A C 1
ATOM 787 O O . LEU A 1 99 ? 5.229 -8.012 -2.858 1.00 86.31 99 LEU A O 1
ATOM 791 N N . GLU A 1 100 ? 4.030 -6.572 -4.059 1.00 87.94 100 GLU A N 1
ATOM 792 C CA . GLU A 1 100 ? 3.181 -7.578 -4.704 1.00 87.94 100 GLU A CA 1
ATOM 793 C C . GLU A 1 100 ? 3.956 -8.523 -5.617 1.00 87.94 100 GLU A C 1
ATOM 795 O O . GLU A 1 100 ? 3.783 -9.732 -5.503 1.00 87.94 100 GLU A O 1
ATOM 800 N N . ASP A 1 101 ? 4.834 -7.989 -6.471 1.00 85.81 101 ASP A N 1
ATOM 801 C CA . ASP A 1 101 ? 5.677 -8.771 -7.382 1.00 85.81 101 ASP A CA 1
ATOM 802 C C . ASP A 1 101 ? 6.588 -9.747 -6.597 1.00 85.81 101 ASP A C 1
ATOM 804 O O . ASP A 1 101 ? 6.966 -10.797 -7.112 1.00 85.81 101 ASP A O 1
ATOM 808 N N . ALA A 1 102 ? 6.934 -9.418 -5.345 1.00 84.31 102 ALA A N 1
ATOM 809 C CA . ALA A 1 102 ? 7.785 -10.234 -4.479 1.00 84.31 102 ALA A CA 1
ATOM 810 C C . ALA A 1 102 ? 7.036 -11.313 -3.675 1.00 84.31 102 ALA A C 1
ATOM 812 O O . ALA A 1 102 ? 7.680 -12.053 -2.929 1.00 84.31 102 ALA A O 1
ATOM 813 N N . HIS A 1 103 ? 5.703 -11.400 -3.766 1.00 82.94 103 HIS A N 1
ATOM 814 C CA . HIS A 1 103 ? 4.932 -12.367 -2.983 1.00 82.94 103 HIS A CA 1
ATOM 815 C C . HIS A 1 103 ? 4.007 -13.240 -3.855 1.00 82.94 103 HIS A C 1
ATOM 817 O O . HIS A 1 103 ? 3.279 -12.709 -4.689 1.00 82.94 103 HIS A O 1
ATOM 823 N N . PRO A 1 104 ? 3.924 -14.563 -3.599 1.00 78.19 104 PRO A N 1
ATOM 824 C CA . PRO A 1 104 ? 3.090 -15.491 -4.375 1.00 78.19 104 PRO A CA 1
ATOM 825 C C . PRO A 1 104 ? 1.582 -15.190 -4.308 1.00 78.19 104 PRO A C 1
ATOM 827 O O . PRO A 1 104 ? 0.835 -15.555 -5.212 1.00 78.19 104 PRO A O 1
ATOM 830 N N . HIS A 1 105 ? 1.117 -14.476 -3.274 1.00 83.00 105 HIS A N 1
ATOM 831 C CA . HIS A 1 105 ? -0.295 -14.113 -3.099 1.00 83.00 105 HIS A CA 1
ATOM 832 C C . HIS A 1 105 ? -0.478 -12.596 -2.891 1.00 83.00 105 HIS A C 1
ATOM 834 O O . HIS A 1 105 ? -0.807 -12.145 -1.787 1.00 83.00 105 HIS A O 1
ATOM 840 N N . PRO A 1 106 ? -0.333 -11.779 -3.954 1.00 78.62 106 PRO A N 1
ATOM 841 C CA . PRO A 1 106 ? -0.218 -10.315 -3.875 1.00 78.62 106 PRO A CA 1
ATOM 842 C C . PRO A 1 106 ? -1.427 -9.607 -3.241 1.00 78.62 106 PRO A C 1
ATOM 844 O O . PRO A 1 106 ? -1.299 -8.525 -2.667 1.00 78.62 106 PRO A O 1
ATOM 847 N N . LYS A 1 107 ? -2.613 -10.229 -3.248 1.00 80.69 107 LYS A N 1
ATOM 848 C CA . LYS A 1 107 ? -3.803 -9.684 -2.571 1.00 80.69 107 LYS A CA 1
ATOM 849 C C . LYS A 1 107 ? -3.599 -9.462 -1.067 1.00 80.69 107 LYS A C 1
ATOM 851 O O . LYS A 1 107 ? -4.160 -8.518 -0.517 1.00 80.69 107 LYS A O 1
ATOM 856 N N . TYR A 1 108 ? -2.778 -10.283 -0.412 1.00 84.19 108 TYR A N 1
ATOM 857 C CA . TYR A 1 108 ? -2.476 -10.146 1.014 1.00 84.19 108 TYR A CA 1
ATOM 858 C C . TYR A 1 108 ? -1.451 -9.041 1.279 1.00 84.19 108 TYR A C 1
ATOM 860 O O . TYR A 1 108 ? -1.571 -8.330 2.276 1.00 84.19 108 TYR A O 1
ATOM 868 N N . ALA A 1 109 ? -0.528 -8.801 0.341 1.00 84.25 109 ALA A N 1
ATOM 869 C CA . ALA A 1 109 ? 0.344 -7.626 0.358 1.00 84.25 109 ALA A CA 1
ATOM 870 C C . ALA A 1 109 ? -0.450 -6.307 0.317 1.00 84.25 109 ALA A C 1
ATOM 872 O O . ALA A 1 109 ? -0.047 -5.332 0.949 1.00 84.25 109 ALA A O 1
ATOM 873 N N . ARG A 1 110 ? -1.617 -6.266 -0.346 1.00 84.50 110 ARG A N 1
ATOM 874 C CA . ARG A 1 110 ? -2.492 -5.070 -0.381 1.00 84.50 110 ARG A CA 1
ATOM 875 C C . ARG A 1 110 ? -3.186 -4.761 0.945 1.00 84.50 110 ARG A C 1
ATOM 877 O O . ARG A 1 110 ? -3.602 -3.624 1.155 1.00 84.50 110 ARG A O 1
ATOM 884 N N . ILE A 1 111 ? -3.331 -5.732 1.848 1.00 85.81 111 ILE A N 1
ATOM 885 C CA . ILE A 1 111 ? -4.066 -5.540 3.110 1.00 85.81 111 ILE A CA 1
ATOM 886 C C . ILE A 1 111 ? -3.400 -4.471 3.978 1.00 85.81 111 ILE A C 1
ATOM 888 O O . ILE A 1 111 ? -4.091 -3.635 4.559 1.00 85.81 111 ILE A O 1
ATOM 892 N N . MET A 1 112 ? -2.067 -4.450 4.027 1.00 81.38 112 MET A N 1
ATOM 893 C CA . MET A 1 112 ? -1.334 -3.511 4.877 1.00 81.38 112 MET A CA 1
ATOM 894 C C . MET A 1 112 ? -1.508 -2.053 4.445 1.00 81.38 112 MET A C 1
ATOM 896 O O . MET A 1 112 ? -1.637 -1.182 5.306 1.00 81.38 112 MET A O 1
ATOM 900 N N . LEU A 1 113 ? -1.619 -1.779 3.141 1.00 82.25 113 LEU A N 1
ATOM 901 C CA . LEU A 1 113 ? -1.954 -0.436 2.652 1.00 82.25 113 LEU A CA 1
ATOM 902 C C . LEU A 1 113 ? -3.357 0.012 3.045 1.00 82.25 113 LEU A C 1
ATOM 904 O O . LEU A 1 113 ? -3.610 1.197 3.245 1.00 82.25 113 LEU A O 1
ATOM 908 N N . ARG A 1 114 ? -4.283 -0.939 3.158 1.00 82.31 114 ARG A N 1
ATOM 909 C CA . ARG A 1 114 ? -5.696 -0.673 3.431 1.00 82.31 114 ARG A CA 1
ATOM 910 C C . ARG A 1 114 ? -5.993 -0.559 4.920 1.00 82.31 114 ARG A C 1
ATOM 912 O O . ARG A 1 114 ? -7.157 -0.463 5.291 1.00 82.31 114 ARG A O 1
ATOM 919 N N . LYS A 1 115 ? -4.971 -0.531 5.788 1.00 83.31 115 LYS A N 1
ATOM 920 C CA . LYS A 1 115 ? -5.109 -0.450 7.255 1.00 83.31 115 LYS A CA 1
ATOM 921 C C . LYS A 1 115 ? -6.123 0.615 7.707 1.00 83.31 115 LYS A C 1
ATOM 923 O O . LYS A 1 115 ? -6.915 0.379 8.619 1.00 83.31 115 LYS A O 1
ATOM 928 N N . SER A 1 116 ? -6.115 1.780 7.061 1.00 79.38 116 SER A N 1
ATOM 929 C CA . SER A 1 116 ? -7.038 2.885 7.352 1.00 79.38 116 SER A CA 1
ATOM 930 C C . SER A 1 116 ? -8.509 2.534 7.099 1.00 79.38 116 SER A C 1
ATOM 932 O O . SER A 1 116 ? -9.373 3.022 7.824 1.00 79.38 116 SER A O 1
ATOM 934 N N . GLU A 1 117 ? -8.804 1.653 6.141 1.00 83.50 117 GLU A N 1
ATOM 935 C CA . GLU A 1 117 ? -10.162 1.216 5.804 1.00 83.50 117 GLU A CA 1
ATOM 936 C C . GLU A 1 117 ? -10.776 0.289 6.861 1.00 83.50 117 GLU A C 1
ATOM 938 O O . GLU A 1 117 ? -11.998 0.250 6.995 1.00 83.50 117 GLU A O 1
ATOM 943 N N . PHE A 1 118 ? -9.960 -0.447 7.624 1.00 86.50 118 PHE A N 1
ATOM 944 C CA . PHE A 1 118 ? -10.447 -1.343 8.684 1.00 86.50 118 PHE A CA 1
ATOM 945 C C . PHE A 1 118 ? -10.799 -0.585 9.964 1.00 86.50 118 PHE A C 1
ATOM 947 O O . PHE A 1 118 ? -11.677 -1.002 10.719 1.00 86.50 118 PHE A O 1
ATOM 954 N N . ARG A 1 119 ? -10.137 0.554 10.214 1.00 85.75 119 ARG A N 1
ATOM 955 C CA . ARG A 1 119 ? -10.277 1.305 11.469 1.00 85.75 119 ARG A CA 1
ATOM 956 C C . ARG A 1 119 ? -11.735 1.660 11.804 1.00 85.75 119 ARG A C 1
ATOM 958 O O . ARG A 1 119 ? -12.109 1.425 12.951 1.00 85.75 119 ARG A O 1
ATOM 965 N N . PRO A 1 120 ? -12.581 2.166 10.882 1.00 86.69 120 PRO A N 1
ATOM 966 C CA . PRO A 1 120 ? -13.989 2.439 11.185 1.00 86.69 120 PRO A CA 1
ATOM 967 C C . PRO A 1 120 ? -14.761 1.198 11.656 1.00 86.69 120 PRO A C 1
ATOM 969 O O . PRO A 1 120 ? -15.559 1.284 12.588 1.00 86.69 120 PRO A O 1
ATOM 972 N N . TYR A 1 121 ? -14.483 0.036 11.063 1.00 86.88 121 TYR A N 1
ATOM 973 C CA . TYR A 1 121 ? -15.121 -1.226 11.437 1.00 86.88 121 TYR A CA 1
ATOM 974 C C . TYR A 1 121 ? -14.648 -1.698 12.806 1.00 86.88 121 TYR A C 1
ATOM 976 O O . TYR A 1 121 ? -15.470 -2.064 13.643 1.00 86.88 121 TYR A O 1
ATOM 984 N N . TRP A 1 122 ? -13.348 -1.613 13.082 1.00 88.88 122 TRP A N 1
ATOM 985 C CA . TRP A 1 122 ? -12.816 -1.936 14.404 1.00 88.88 122 TRP A CA 1
ATOM 986 C C . TRP A 1 122 ? -13.411 -1.042 15.486 1.00 88.88 122 TRP A C 1
ATOM 988 O O . TRP A 1 122 ? -13.852 -1.559 16.504 1.00 88.88 122 TRP A O 1
ATOM 998 N N . VAL A 1 123 ? -13.508 0.271 15.242 1.00 88.94 123 VAL A N 1
ATOM 999 C CA . VAL A 1 123 ? -14.165 1.205 16.171 1.00 88.94 123 VAL A CA 1
ATOM 1000 C C . VAL A 1 123 ? -15.603 0.764 16.451 1.00 88.94 123 VAL A C 1
ATOM 1002 O O . VAL A 1 123 ? -15.991 0.727 17.612 1.00 88.94 123 VAL A O 1
ATOM 1005 N N . SER A 1 124 ? -16.365 0.361 15.426 1.00 86.50 124 SER A N 1
ATOM 1006 C CA . SER A 1 124 ? -17.752 -0.106 15.602 1.00 86.50 124 SER A CA 1
ATOM 1007 C C . SER A 1 124 ? -17.893 -1.417 16.391 1.00 86.50 124 SER A C 1
ATOM 1009 O O . SER A 1 124 ? -18.964 -1.697 16.919 1.00 86.50 124 SER A O 1
ATOM 1011 N N . GLN A 1 125 ? -16.827 -2.218 16.475 1.00 84.25 125 GLN A N 1
ATOM 1012 C CA . GLN A 1 125 ? -16.784 -3.480 17.224 1.00 84.25 125 GLN A CA 1
ATOM 1013 C C . GLN A 1 125 ? -16.195 -3.319 18.634 1.00 84.25 125 GLN A C 1
ATOM 1015 O O . GLN A 1 125 ? -16.211 -4.265 19.421 1.00 84.25 125 GLN A O 1
ATOM 1020 N N . CYS A 1 126 ? -15.642 -2.149 18.949 1.00 86.25 126 CYS A N 1
ATOM 1021 C CA . CYS A 1 126 ? -15.073 -1.838 20.251 1.00 86.25 126 CYS A CA 1
ATOM 1022 C C . CYS A 1 126 ? -16.106 -1.135 21.148 1.00 86.25 126 CYS A C 1
ATOM 1024 O O . CYS A 1 126 ? -17.057 -0.516 20.680 1.00 86.25 126 CYS A O 1
ATOM 1026 N N . SER A 1 127 ? -15.908 -1.207 22.467 1.00 79.50 127 SER A N 1
ATOM 1027 C CA . SER A 1 127 ? -16.726 -0.455 23.429 1.00 79.50 127 SER A CA 1
ATOM 1028 C C . SER A 1 127 ? -16.538 1.063 23.263 1.00 79.50 127 SER A C 1
ATOM 1030 O O . SER A 1 127 ? -15.435 1.516 22.965 1.00 79.50 127 SER A O 1
ATOM 1032 N N . ASN A 1 128 ? -17.589 1.849 23.531 1.00 75.81 128 ASN A N 1
ATOM 1033 C CA . ASN A 1 128 ? -17.560 3.321 23.481 1.00 75.81 128 ASN A CA 1
ATOM 1034 C C . ASN A 1 128 ? -16.791 3.979 24.649 1.00 75.81 128 ASN A C 1
ATOM 1036 O O . ASN A 1 128 ? -16.561 5.189 24.634 1.00 75.81 128 ASN A O 1
ATOM 1040 N N . ASP A 1 129 ? -16.391 3.214 25.668 1.00 79.44 129 ASP A N 1
ATOM 1041 C CA . ASP A 1 129 ? -15.501 3.692 26.733 1.00 79.44 129 ASP A CA 1
ATOM 1042 C C . ASP A 1 129 ? -14.106 3.986 26.156 1.00 79.44 129 ASP A C 1
ATOM 1044 O O . ASP A 1 129 ? -13.464 3.101 25.597 1.00 79.44 129 ASP A O 1
ATOM 1048 N N . LYS A 1 130 ? -13.608 5.221 26.322 1.00 73.38 130 LYS A N 1
ATOM 1049 C CA . LYS A 1 130 ? -12.339 5.686 25.732 1.00 73.38 130 LYS A CA 1
ATOM 1050 C C . LYS A 1 130 ? -11.136 4.793 26.051 1.00 73.38 130 LYS A C 1
ATOM 1052 O O . LYS A 1 130 ? -10.309 4.582 25.163 1.00 73.38 130 LYS A O 1
ATOM 1057 N N . ARG A 1 131 ? -11.001 4.292 27.288 1.00 78.94 131 ARG A N 1
ATOM 1058 C CA . ARG A 1 131 ? -9.855 3.433 27.653 1.00 78.94 131 ARG A CA 1
ATOM 1059 C C . ARG A 1 131 ? -9.978 2.076 26.963 1.00 78.94 131 ARG A C 1
ATOM 1061 O O . ARG A 1 131 ? -9.054 1.656 26.273 1.00 78.94 131 ARG A O 1
ATOM 1068 N N . LYS A 1 132 ? -11.165 1.471 27.033 1.00 86.19 132 LYS A N 1
ATOM 1069 C CA . LYS A 1 132 ? -11.467 0.185 26.383 1.00 86.19 132 LYS A CA 1
ATOM 1070 C C . LYS A 1 132 ? -11.389 0.264 24.856 1.00 86.19 132 LYS A C 1
ATOM 1072 O O . LYS A 1 132 ? -10.966 -0.697 24.223 1.00 86.19 132 LYS A O 1
ATOM 1077 N N . LEU A 1 133 ? -11.745 1.405 24.265 1.00 88.31 133 LEU A N 1
ATOM 1078 C CA . LEU A 1 133 ? -11.617 1.670 22.833 1.00 88.31 133 LEU A CA 1
ATOM 1079 C C . LEU A 1 133 ? -10.150 1.661 22.403 1.00 88.31 133 LEU A C 1
ATOM 1081 O O . LEU A 1 133 ? -9.806 0.996 21.431 1.00 88.31 133 LEU A O 1
ATOM 1085 N N . SER A 1 134 ? -9.287 2.377 23.128 1.00 89.00 134 SER A N 1
ATOM 1086 C CA . SER A 1 134 ? -7.850 2.428 22.837 1.00 89.00 134 SER A CA 1
ATOM 1087 C C . SER A 1 134 ? -7.220 1.034 22.875 1.00 89.00 134 SER A C 1
ATOM 1089 O O . SER A 1 134 ? -6.545 0.639 21.924 1.00 89.00 134 SER A O 1
ATOM 1091 N N . ASP A 1 135 ? -7.493 0.261 23.928 1.00 93.38 135 ASP A N 1
ATOM 1092 C CA . ASP A 1 135 ? -6.932 -1.084 24.090 1.00 93.38 135 ASP A CA 1
ATOM 1093 C C . ASP A 1 135 ? -7.482 -2.064 23.044 1.00 93.38 135 ASP A C 1
ATOM 1095 O O . ASP A 1 135 ? -6.725 -2.829 22.445 1.00 93.38 135 ASP A O 1
ATOM 1099 N N . CYS A 1 136 ? -8.778 -1.981 22.735 1.00 92.25 136 CYS A N 1
ATOM 1100 C CA . CYS A 1 136 ? -9.397 -2.769 21.673 1.00 92.25 136 CYS A CA 1
ATOM 1101 C C . CYS A 1 136 ? -8.786 -2.462 20.295 1.00 92.25 136 CYS A C 1
ATOM 1103 O O . CYS A 1 136 ? -8.416 -3.383 19.566 1.00 92.25 136 CYS A O 1
ATOM 1105 N N . LEU A 1 137 ? -8.604 -1.181 19.945 1.00 91.31 137 LEU A N 1
ATOM 1106 C CA . LEU A 1 137 ? -7.965 -0.788 18.684 1.00 91.31 137 LEU A CA 1
ATOM 1107 C C . LEU A 1 137 ? -6.510 -1.262 18.607 1.00 91.31 137 LEU A C 1
ATOM 1109 O O . LEU A 1 137 ? -6.099 -1.764 17.562 1.00 91.31 137 LEU A O 1
ATOM 1113 N N . LYS A 1 138 ? -5.754 -1.166 19.708 1.00 92.75 138 LYS A N 1
ATOM 1114 C CA . LYS A 1 138 ? -4.392 -1.716 19.790 1.00 92.75 138 LYS A CA 1
ATOM 1115 C C . LYS A 1 138 ? -4.374 -3.232 19.579 1.00 92.75 138 LYS A C 1
ATOM 1117 O O . LYS A 1 138 ? -3.525 -3.715 18.836 1.00 92.75 138 LYS A O 1
ATOM 1122 N N . SER A 1 139 ? -5.313 -3.974 20.172 1.00 94.06 139 SER A N 1
ATOM 1123 C CA . SER A 1 139 ? -5.437 -5.427 19.968 1.00 94.06 139 SER A CA 1
ATOM 1124 C C . SER A 1 139 ? -5.711 -5.764 18.502 1.00 94.06 139 SER A C 1
ATOM 1126 O O . SER A 1 139 ? -5.031 -6.601 17.917 1.00 94.06 139 SER A O 1
ATOM 1128 N N . ARG A 1 140 ? -6.656 -5.059 17.868 1.00 92.38 140 ARG A N 1
ATOM 1129 C CA . ARG A 1 140 ? -6.995 -5.237 16.443 1.00 92.38 140 ARG A CA 1
ATOM 1130 C C . ARG A 1 140 ? -5.804 -4.956 15.527 1.00 92.38 140 ARG A C 1
ATOM 1132 O O . ARG A 1 140 ? -5.541 -5.709 14.593 1.00 92.38 140 ARG A O 1
ATOM 1139 N N . GLU A 1 141 ? -5.058 -3.897 15.821 1.00 92.38 141 GLU A N 1
ATOM 1140 C CA . GLU A 1 141 ? -3.843 -3.543 15.093 1.00 92.38 141 GLU A CA 1
ATOM 1141 C C . GLU A 1 141 ? -2.730 -4.584 15.285 1.00 92.38 141 GLU A C 1
ATOM 1143 O O . GLU A 1 141 ? -2.089 -4.983 14.313 1.00 92.38 141 GLU A O 1
ATOM 1148 N N . SER A 1 142 ? -2.549 -5.081 16.510 1.00 93.75 142 SER A N 1
ATOM 1149 C CA . SER A 1 142 ? -1.614 -6.166 16.818 1.00 93.75 142 SER A CA 1
ATOM 1150 C C . SER A 1 142 ? -1.977 -7.465 16.089 1.00 93.75 142 SER A C 1
ATOM 1152 O O . SER A 1 142 ? -1.093 -8.140 15.558 1.00 93.75 142 SER A O 1
ATOM 1154 N N . ALA A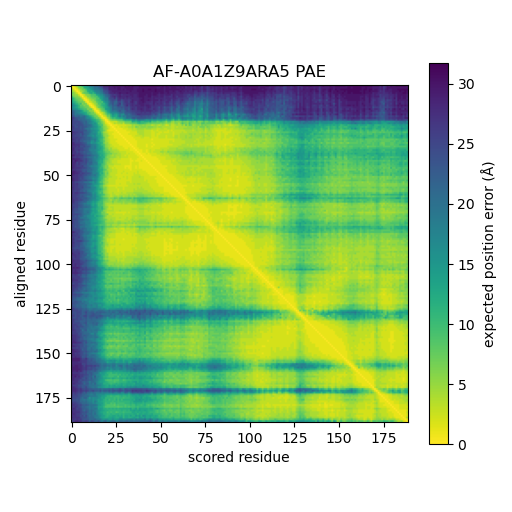 1 143 ? -3.268 -7.785 15.975 1.00 92.69 143 ALA A N 1
ATOM 1155 C CA . ALA A 1 143 ? -3.742 -8.940 15.221 1.00 92.69 143 ALA A CA 1
ATOM 1156 C C . ALA A 1 143 ? -3.456 -8.810 13.718 1.00 92.69 143 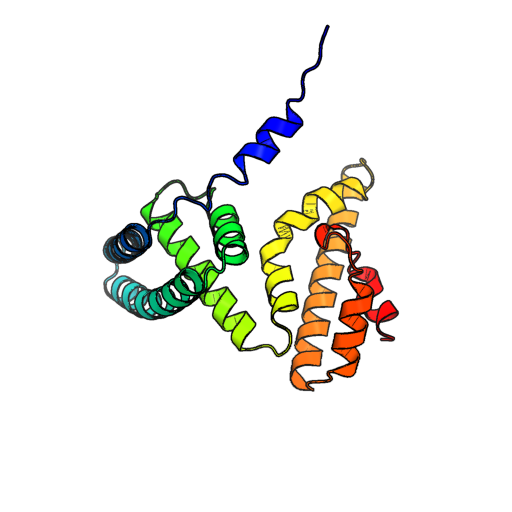ALA A C 1
ATOM 1158 O O . ALA A 1 143 ? -2.972 -9.762 13.107 1.00 92.69 143 ALA A O 1
ATOM 1159 N N . LEU A 1 144 ? -3.671 -7.628 13.126 1.00 93.12 144 LEU A N 1
ATOM 1160 C CA . LEU A 1 144 ? -3.305 -7.365 11.730 1.00 93.12 144 LEU A CA 1
ATOM 1161 C C . LEU A 1 144 ? -1.791 -7.526 11.496 1.00 93.12 144 LEU A C 1
ATOM 1163 O O . LEU A 1 144 ? -1.379 -8.146 10.518 1.00 93.12 144 LEU A O 1
ATOM 1167 N N . LEU A 1 145 ? -0.956 -7.009 12.402 1.00 92.25 145 LEU A N 1
ATOM 1168 C CA . LEU A 1 145 ? 0.502 -7.173 12.322 1.00 92.25 145 LEU A CA 1
ATOM 1169 C C . LEU A 1 145 ? 0.923 -8.642 12.465 1.00 92.25 145 LEU A C 1
ATOM 1171 O O . LEU A 1 145 ? 1.782 -9.117 11.724 1.00 92.25 145 LEU A O 1
ATOM 1175 N N . SER A 1 146 ? 0.288 -9.375 13.377 1.00 92.75 146 SER A N 1
ATOM 1176 C CA . SER A 1 146 ? 0.528 -10.808 13.578 1.00 92.75 146 SER A CA 1
ATOM 1177 C C . SER A 1 146 ? 0.128 -11.630 12.351 1.00 92.75 146 SER A C 1
ATOM 1179 O O . SER A 1 146 ? 0.822 -12.583 11.989 1.00 92.75 146 SER A O 1
ATOM 1181 N N . PHE A 1 147 ? -0.967 -11.252 11.685 1.00 91.88 147 PHE A N 1
ATOM 1182 C CA . PHE A 1 147 ? -1.357 -11.802 10.391 1.00 91.88 147 PHE A CA 1
ATOM 1183 C C . PHE A 1 147 ? -0.306 -11.505 9.316 1.00 91.88 147 PHE A C 1
ATOM 1185 O O . PHE A 1 147 ? 0.086 -12.411 8.587 1.00 91.88 147 PHE A O 1
ATOM 1192 N N . TRP A 1 148 ? 0.188 -10.267 9.235 1.00 91.62 148 TRP A N 1
ATOM 1193 C CA . TRP A 1 148 ? 1.205 -9.887 8.253 1.00 91.62 148 TRP A CA 1
ATOM 1194 C C . TRP A 1 148 ? 2.488 -10.708 8.406 1.00 91.62 148 TRP A C 1
ATOM 1196 O O . TRP A 1 148 ? 2.994 -11.264 7.434 1.00 91.62 148 TRP A O 1
ATOM 1206 N N . GLN A 1 149 ? 2.983 -10.849 9.636 1.00 90.75 149 GLN A N 1
ATOM 1207 C CA . GLN A 1 149 ? 4.156 -11.673 9.930 1.00 90.75 149 GLN A CA 1
ATO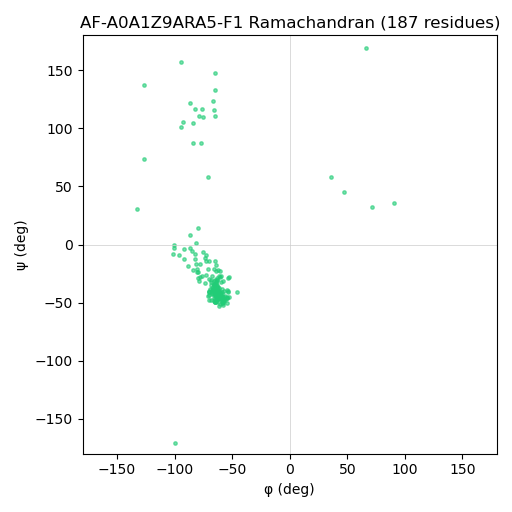M 1208 C C . GLN A 1 149 ? 3.934 -13.141 9.558 1.00 90.75 149 GLN A C 1
ATOM 1210 O O . GLN A 1 149 ? 4.818 -13.773 8.983 1.00 90.75 149 GLN A O 1
ATOM 1215 N N . PHE A 1 150 ? 2.746 -13.673 9.855 1.00 89.12 150 PHE A N 1
ATOM 1216 C CA . PHE A 1 150 ? 2.367 -15.025 9.461 1.00 89.12 150 PHE A CA 1
ATOM 1217 C C . PHE A 1 150 ? 2.386 -15.190 7.941 1.00 89.12 150 PHE A C 1
ATOM 1219 O O . PHE A 1 150 ? 3.079 -16.066 7.435 1.00 89.12 150 PHE A O 1
ATOM 1226 N N . TYR A 1 151 ? 1.729 -14.295 7.210 1.00 88.81 151 TYR A N 1
ATOM 1227 C CA . TYR A 1 151 ? 1.733 -14.284 5.751 1.00 88.81 151 TYR A CA 1
ATOM 1228 C C . TYR A 1 151 ? 3.155 -14.253 5.161 1.00 88.81 151 TYR A C 1
ATOM 1230 O O . TYR A 1 151 ? 3.495 -15.112 4.352 1.00 88.81 151 TYR A O 1
ATOM 1238 N N . VAL A 1 152 ? 4.016 -13.335 5.616 1.00 88.38 152 VAL A N 1
ATOM 1239 C CA . VAL A 1 152 ? 5.417 -13.234 5.155 1.00 88.38 152 VAL A CA 1
ATOM 1240 C C . VAL A 1 152 ? 6.232 -14.483 5.510 1.00 88.38 152 VAL A C 1
ATOM 1242 O O . VAL A 1 152 ? 7.156 -14.852 4.790 1.00 88.38 152 VAL A O 1
ATOM 1245 N N . SER A 1 153 ? 5.919 -15.163 6.616 1.00 87.88 153 SER A N 1
ATOM 1246 C CA . SER A 1 153 ? 6.589 -16.426 6.948 1.00 87.88 153 SER A CA 1
ATOM 1247 C C . SER A 1 153 ? 6.213 -17.556 5.983 1.00 87.88 153 SER A C 1
ATOM 1249 O O . SER A 1 153 ? 7.071 -18.360 5.627 1.00 87.88 153 SER A O 1
ATOM 1251 N N . LEU A 1 154 ? 4.964 -17.576 5.504 1.00 84.75 154 LEU A N 1
ATOM 1252 C CA . LEU A 1 154 ? 4.461 -18.582 4.568 1.00 84.75 154 LEU A CA 1
ATOM 1253 C C . LEU A 1 154 ? 4.999 -18.389 3.149 1.00 84.75 154 LEU A C 1
ATOM 1255 O O . LEU A 1 154 ? 5.238 -19.374 2.451 1.00 84.75 154 LEU A O 1
ATOM 1259 N N . THR A 1 155 ? 5.240 -17.145 2.720 1.00 79.94 155 THR A N 1
ATOM 1260 C CA . THR A 1 155 ? 5.779 -16.876 1.376 1.00 79.94 155 THR A CA 1
ATOM 1261 C C . THR A 1 155 ? 7.182 -17.438 1.166 1.00 79.94 155 THR A C 1
ATOM 1263 O O . THR A 1 155 ? 7.545 -17.727 0.032 1.00 79.94 155 THR A O 1
ATOM 1266 N N . LYS A 1 156 ? 7.949 -17.675 2.238 1.00 77.88 156 LYS A N 1
ATOM 1267 C CA . LYS A 1 156 ? 9.263 -18.339 2.164 1.00 77.88 156 LYS A CA 1
ATOM 1268 C C . LYS A 1 156 ? 9.174 -19.817 1.786 1.00 77.88 156 LYS A C 1
ATOM 1270 O O . LYS A 1 156 ? 10.095 -20.334 1.166 1.00 77.88 156 LYS A O 1
ATOM 1275 N N . ASN A 1 157 ? 8.081 -20.478 2.165 1.00 75.31 157 ASN A N 1
ATOM 1276 C CA . ASN A 1 157 ? 7.889 -21.915 1.967 1.00 75.31 157 ASN A CA 1
ATOM 1277 C C . ASN A 1 157 ? 6.972 -22.231 0.773 1.00 75.31 157 ASN A C 1
ATOM 1279 O O . ASN A 1 157 ? 6.850 -23.393 0.406 1.00 75.31 157 ASN A O 1
ATOM 1283 N N . ASN A 1 158 ? 6.338 -21.206 0.187 1.00 70.56 158 ASN A N 1
ATOM 1284 C CA . ASN A 1 158 ? 5.422 -21.295 -0.952 1.00 70.56 158 ASN A CA 1
ATOM 1285 C C . ASN A 1 158 ? 4.356 -22.406 -0.816 1.00 70.56 158 ASN A C 1
ATOM 1287 O O . ASN A 1 158 ? 4.123 -23.182 -1.740 1.00 70.56 158 ASN A O 1
ATOM 1291 N N . ASP A 1 159 ? 3.734 -22.510 0.363 1.00 76.50 159 ASP A N 1
ATOM 1292 C CA . ASP A 1 159 ? 2.720 -23.533 0.644 1.00 76.50 159 ASP A CA 1
ATOM 1293 C C . ASP A 1 159 ? 1.330 -23.100 0.145 1.00 76.50 159 ASP A C 1
ATOM 1295 O O . ASP A 1 159 ? 0.516 -22.52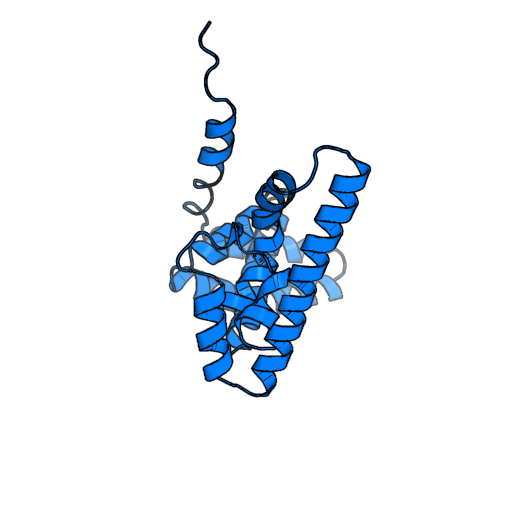7 0.881 1.00 76.50 159 ASP A O 1
ATOM 1299 N N . ASP A 1 160 ? 1.050 -23.404 -1.123 1.00 80.56 160 ASP A N 1
ATOM 1300 C CA . ASP A 1 160 ? -0.218 -23.110 -1.806 1.00 80.56 160 ASP A CA 1
ATOM 1301 C C . ASP A 1 160 ? -1.458 -23.638 -1.056 1.00 80.56 160 ASP A C 1
ATOM 1303 O O . ASP A 1 160 ? -2.545 -23.050 -1.135 1.00 80.56 160 ASP A O 1
ATOM 1307 N N . ASN A 1 161 ? -1.332 -24.731 -0.291 1.00 85.25 161 ASN A N 1
ATOM 1308 C CA . ASN A 1 161 ? -2.463 -25.283 0.455 1.00 85.25 161 ASN A CA 1
ATOM 1309 C C . ASN A 1 161 ? -2.882 -24.373 1.606 1.00 85.25 161 ASN A C 1
ATOM 1311 O O . ASN A 1 161 ? -4.084 -24.229 1.856 1.00 85.25 161 ASN A O 1
ATOM 1315 N N . ILE A 1 162 ? -1.923 -23.754 2.292 1.00 86.94 162 ILE A N 1
ATOM 1316 C CA . ILE A 1 162 ? -2.216 -22.811 3.373 1.00 86.94 162 ILE A CA 1
ATOM 1317 C C . ILE A 1 162 ? -2.873 -21.562 2.801 1.00 86.94 162 ILE A C 1
ATOM 1319 O O . ILE A 1 162 ? -3.888 -21.120 3.337 1.00 86.94 162 ILE A O 1
ATOM 1323 N N . PHE A 1 163 ? -2.381 -21.039 1.678 1.00 86.44 163 PHE A N 1
ATOM 1324 C CA . PHE A 1 163 ? -2.988 -19.869 1.046 1.00 86.44 163 PHE A CA 1
ATOM 1325 C C . PHE A 1 163 ? -4.421 -20.131 0.575 1.00 86.44 163 PHE A C 1
ATOM 1327 O O . PHE A 1 163 ? -5.298 -19.296 0.790 1.00 86.44 163 PHE A O 1
ATOM 1334 N N . ARG A 1 164 ? -4.713 -21.326 0.047 1.00 86.00 164 ARG A N 1
ATOM 1335 C CA . ARG A 1 164 ? -6.092 -21.731 -0.267 1.00 86.00 164 ARG A CA 1
ATOM 1336 C C . ARG A 1 164 ? -6.992 -21.764 0.975 1.00 86.00 164 ARG A C 1
ATOM 1338 O O . ARG A 1 164 ? -8.161 -21.401 0.893 1.00 86.00 164 ARG A O 1
ATOM 1345 N N . ARG A 1 165 ? -6.477 -22.187 2.134 1.00 87.44 165 ARG A N 1
ATOM 1346 C CA . ARG A 1 165 ? -7.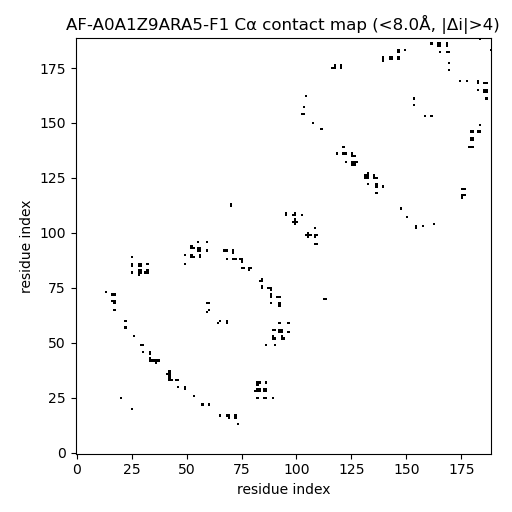239 -22.126 3.395 1.00 87.44 165 ARG A CA 1
ATOM 1347 C C . ARG A 1 165 ? -7.421 -20.689 3.864 1.00 87.44 165 ARG A C 1
ATOM 1349 O O . ARG A 1 165 ? -8.521 -20.344 4.281 1.00 87.44 165 ARG A O 1
ATOM 1356 N N . MET A 1 166 ? -6.385 -19.853 3.750 1.00 87.12 166 MET A N 1
ATOM 1357 C CA . MET A 1 166 ? -6.483 -18.423 4.051 1.00 87.12 166 MET A CA 1
ATOM 1358 C C . MET A 1 166 ? -7.610 -17.796 3.235 1.00 87.12 166 MET A C 1
ATOM 1360 O O . MET A 1 166 ? -8.457 -17.126 3.813 1.00 87.12 166 MET A O 1
ATOM 1364 N N . ASP A 1 167 ? -7.699 -18.090 1.937 1.00 86.12 167 ASP A N 1
ATOM 1365 C CA . ASP A 1 167 ? -8.757 -17.566 1.067 1.00 86.12 167 ASP A CA 1
ATOM 1366 C C . ASP A 1 167 ? -10.164 -17.851 1.617 1.00 86.12 167 ASP A C 1
ATOM 1368 O O . ASP A 1 167 ? -11.023 -16.970 1.611 1.00 86.12 167 ASP A O 1
ATOM 1372 N N . ASN A 1 168 ? -10.377 -19.045 2.177 1.00 85.19 168 ASN A N 1
ATOM 1373 C CA . ASN A 1 168 ? -11.645 -19.425 2.800 1.00 85.19 168 ASN A CA 1
ATOM 1374 C C . ASN A 1 168 ? -11.906 -18.681 4.124 1.00 85.19 168 ASN A C 1
ATOM 1376 O O . ASN A 1 168 ? -13.058 -18.418 4.462 1.00 85.19 168 ASN A O 1
ATOM 1380 N N . CYS A 1 169 ? -10.854 -18.299 4.854 1.00 86.06 169 CYS A N 1
ATOM 1381 C CA . CYS A 1 169 ? -10.937 -17.583 6.131 1.00 86.06 169 CYS A CA 1
ATOM 1382 C C . CYS A 1 169 ? -11.277 -16.098 5.993 1.00 86.06 169 CYS A C 1
ATOM 1384 O O . CYS A 1 169 ? -11.868 -15.511 6.898 1.00 86.06 169 CYS A O 1
ATOM 1386 N N . PHE A 1 170 ? -10.925 -15.479 4.865 1.00 82.56 170 PHE A N 1
ATOM 1387 C CA . PHE A 1 170 ? -11.317 -14.099 4.569 1.00 82.56 170 PHE A CA 1
ATOM 1388 C C . PHE A 1 170 ? -12.813 -13.980 4.214 1.00 82.56 170 PHE A C 1
ATOM 1390 O O . PHE A 1 170 ? -13.368 -12.879 4.258 1.00 82.56 170 PHE A O 1
ATOM 1397 N N . GLY A 1 171 ? -13.481 -15.110 3.938 1.00 65.56 171 GLY A N 1
ATOM 1398 C CA . GLY A 1 171 ? -14.868 -15.184 3.481 1.00 65.56 171 GLY A CA 1
ATOM 1399 C C . GLY A 1 171 ? -15.064 -14.580 2.083 1.00 65.56 171 GLY A C 1
ATOM 1400 O O . GLY A 1 171 ? -14.200 -13.888 1.554 1.00 65.56 171 GLY A O 1
ATOM 1401 N N . GLN A 1 172 ? -16.238 -14.781 1.474 1.00 59.81 172 GLN A N 1
ATOM 1402 C CA . GLN A 1 172 ? -16.618 -14.081 0.227 1.00 59.81 172 GLN A CA 1
ATOM 1403 C C . GLN A 1 172 ? -17.113 -12.637 0.470 1.00 59.81 172 GLN A C 1
ATOM 1405 O O . GLN A 1 172 ? -17.764 -12.035 -0.381 1.00 59.81 172 GLN A O 1
ATOM 1410 N N . GLY A 1 173 ? -16.870 -12.093 1.664 1.00 69.62 173 GLY A N 1
ATOM 1411 C CA . GLY A 1 173 ? -17.453 -10.842 2.133 1.00 69.62 173 GLY A CA 1
ATOM 1412 C C . GLY A 1 173 ? -16.537 -9.626 2.008 1.00 69.62 173 GLY A C 1
ATOM 1413 O O . GLY A 1 173 ? -15.461 -9.643 1.418 1.00 69.62 173 GLY A O 1
ATOM 1414 N N . ASP A 1 174 ? -16.985 -8.532 2.615 1.00 78.62 174 ASP A N 1
ATOM 1415 C CA . ASP A 1 174 ? -16.213 -7.301 2.742 1.00 78.62 174 ASP A CA 1
ATOM 1416 C C . ASP A 1 174 ? -14.966 -7.522 3.615 1.00 78.62 174 ASP A C 1
ATOM 1418 O O . ASP A 1 174 ? -15.083 -7.665 4.834 1.00 78.62 174 ASP A O 1
ATOM 1422 N N . ILE A 1 175 ? -13.775 -7.487 3.003 1.00 81.69 175 ILE A N 1
ATOM 1423 C CA . ILE A 1 175 ? -12.487 -7.673 3.692 1.00 81.69 175 ILE A CA 1
ATOM 1424 C C . ILE A 1 175 ? -12.311 -6.743 4.897 1.00 81.69 175 ILE A C 1
ATOM 1426 O O . ILE A 1 175 ? -11.646 -7.105 5.862 1.00 81.69 175 ILE A O 1
ATOM 1430 N N . ARG A 1 176 ? -12.949 -5.565 4.892 1.00 82.31 176 ARG A N 1
ATOM 1431 C CA . ARG A 1 176 ? -12.870 -4.591 5.991 1.00 82.31 176 ARG A CA 1
ATOM 1432 C C . ARG A 1 176 ? -13.477 -5.118 7.298 1.00 82.31 176 ARG A C 1
ATOM 1434 O O . ARG A 1 176 ? -13.181 -4.583 8.362 1.00 82.31 176 ARG A O 1
ATOM 1441 N N . LYS A 1 177 ? -14.303 -6.168 7.223 1.00 83.56 177 LYS A N 1
ATOM 1442 C CA . LYS A 1 177 ? -14.942 -6.836 8.367 1.00 83.56 177 LYS A CA 1
ATOM 1443 C C . LYS A 1 177 ? -14.137 -8.011 8.925 1.00 83.56 177 LYS A C 1
ATOM 1445 O O . LYS A 1 177 ? -14.572 -8.607 9.907 1.00 83.56 177 LYS A O 1
ATOM 1450 N N . VAL A 1 178 ? -13.010 -8.363 8.307 1.00 86.31 178 VAL A N 1
ATOM 1451 C CA . VAL A 1 178 ? -12.201 -9.514 8.719 1.00 86.31 178 VAL A CA 1
ATOM 1452 C C . VAL A 1 178 ? -11.628 -9.298 10.115 1.00 86.31 178 VAL A C 1
ATOM 1454 O O . VAL A 1 178 ? -11.053 -8.250 10.424 1.00 86.31 178 VAL A O 1
ATOM 1457 N N . ASP A 1 179 ? -11.764 -10.327 10.948 1.00 87.06 179 ASP A N 1
ATOM 1458 C CA . ASP A 1 179 ? -11.120 -10.395 12.249 1.00 87.06 179 ASP A CA 1
ATOM 1459 C C . ASP A 1 179 ? -9.794 -11.156 12.158 1.00 87.06 179 ASP A C 1
ATOM 1461 O O . ASP A 1 179 ? -9.747 -12.388 12.143 1.00 87.06 179 ASP A O 1
ATOM 1465 N N . PHE A 1 180 ? -8.697 -10.401 12.130 1.00 90.75 180 PHE A N 1
ATOM 1466 C CA . PHE A 1 180 ? -7.352 -10.954 12.003 1.00 90.75 180 PHE A CA 1
ATOM 14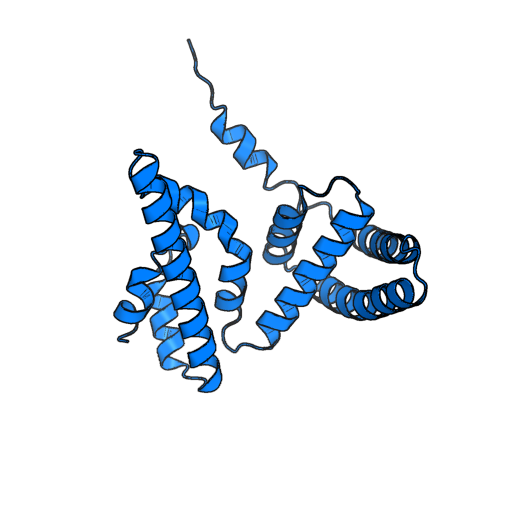67 C C . PHE A 1 180 ? -6.911 -11.826 13.192 1.00 90.75 180 PHE A C 1
ATOM 1469 O O . PHE A 1 180 ? -5.949 -12.577 13.037 1.00 90.75 180 PHE A O 1
ATOM 1476 N N . HIS A 1 181 ? -7.603 -11.796 14.342 1.00 91.00 181 HIS A N 1
ATOM 1477 C CA . HIS A 1 181 ? -7.268 -12.669 15.479 1.00 91.00 181 HIS A CA 1
ATOM 1478 C C . HIS A 1 181 ? -7.475 -14.152 15.149 1.00 91.00 181 HIS A C 1
ATOM 1480 O O . HIS A 1 18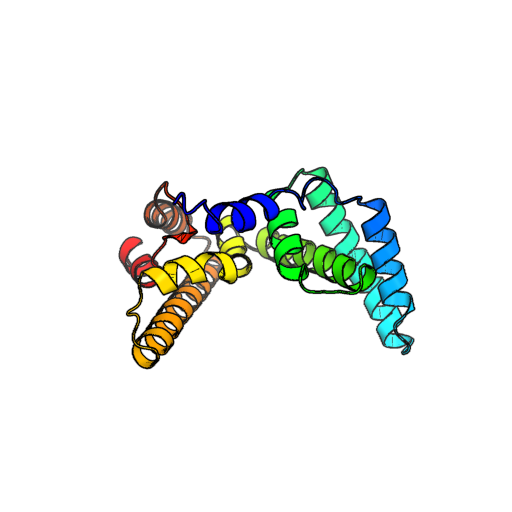1 ? -6.752 -15.002 15.664 1.00 91.00 181 HIS A O 1
ATOM 1486 N N . TYR A 1 182 ? -8.435 -14.468 14.276 1.00 89.44 182 TYR A N 1
ATOM 1487 C CA . TYR A 1 182 ? -8.859 -15.846 14.025 1.00 89.44 182 TYR A CA 1
ATOM 1488 C C . TYR A 1 182 ? -8.274 -16.455 12.752 1.00 89.44 182 TYR A C 1
ATOM 1490 O O . TYR A 1 182 ? -8.508 -17.630 12.491 1.00 89.44 182 TYR A O 1
ATOM 1498 N N . ILE A 1 183 ? -7.498 -15.702 11.963 1.00 89.06 183 ILE A N 1
ATOM 1499 C CA . ILE A 1 183 ? -6.991 -16.203 10.677 1.00 89.06 183 ILE A CA 1
ATOM 1500 C C . ILE A 1 183 ? -6.080 -17.418 10.866 1.00 89.06 183 ILE A C 1
ATOM 1502 O O . ILE A 1 183 ? -6.281 -18.411 10.177 1.00 89.06 183 ILE A O 1
ATOM 1506 N N . LYS A 1 184 ? -5.134 -17.375 11.816 1.00 86.81 184 LYS A N 1
ATOM 1507 C CA . LYS A 1 184 ? -4.241 -18.513 12.108 1.00 86.81 184 LYS A CA 1
ATOM 1508 C C . LYS A 1 184 ? -5.036 -19.766 12.491 1.00 86.81 184 LYS A C 1
ATOM 1510 O O . LYS A 1 184 ? -4.932 -20.786 11.815 1.00 86.81 184 LYS A O 1
ATOM 1515 N N . ALA A 1 185 ? -5.940 -19.627 13.460 1.00 88.12 185 ALA A N 1
ATOM 1516 C CA . ALA A 1 185 ? -6.802 -20.720 13.895 1.00 88.12 185 ALA A CA 1
ATOM 1517 C C . ALA A 1 185 ? -7.662 -21.274 12.745 1.00 88.12 185 ALA A C 1
ATOM 1519 O O . ALA A 1 185 ? -7.773 -22.484 12.579 1.00 88.12 185 ALA A O 1
ATOM 1520 N N . CYS A 1 186 ? -8.225 -20.398 11.909 1.00 88.06 186 CYS A N 1
ATOM 1521 C CA . CYS A 1 186 ? -9.054 -20.790 10.773 1.00 88.06 186 CYS A CA 1
ATOM 1522 C C . CYS A 1 186 ? -8.281 -21.600 9.717 1.00 88.06 186 CYS A C 1
ATOM 1524 O O . CYS A 1 186 ? -8.832 -22.534 9.136 1.00 88.06 186 CYS A O 1
ATOM 1526 N N . VAL A 1 187 ? -6.998 -21.300 9.488 1.00 88.44 187 VAL A N 1
ATOM 1527 C CA . VAL A 1 187 ? -6.168 -22.082 8.553 1.00 88.44 187 VAL A CA 1
ATOM 1528 C C . VAL A 1 187 ? -5.580 -23.359 9.162 1.00 88.44 187 VAL A C 1
ATOM 1530 O O . VAL A 1 187 ? -5.034 -24.190 8.424 1.00 88.44 187 VAL A O 1
ATOM 1533 N N . GLY A 1 188 ? -5.735 -23.538 10.478 1.00 83.12 188 GLY A N 1
ATOM 1534 C CA . GLY A 1 188 ? -5.243 -24.681 11.247 1.00 83.12 188 GLY A CA 1
ATOM 1535 C C . GLY A 1 188 ? -3.833 -24.497 11.819 1.00 83.12 188 GLY A C 1
ATOM 1536 O O . GLY A 1 188 ? -3.083 -25.469 11.841 1.00 83.12 188 GLY A O 1
ATOM 1537 N N . TYR A 1 189 ? -3.479 -23.271 12.230 1.00 74.06 189 TYR A N 1
ATOM 1538 C CA . TYR A 1 189 ? -2.197 -22.882 12.840 1.00 74.06 189 TYR A CA 1
ATOM 1539 C C . TYR A 1 189 ? -2.357 -22.276 14.235 1.00 74.06 189 TYR A C 1
ATOM 1541 O O . TYR A 1 189 ? -3.330 -21.513 14.448 1.00 74.06 189 TYR A O 1
#